Protein AF-A0A921Z9N2-F1 (afdb_monomer_lite)

InterPro domains:
  IPR039682 Exocyst complex component Sec8/EXOC4 [PTHR14146] (8-282)

Foldseek 3Di:
DPQQEAPLVVLLVDPVSVVLLCPQPLVVCPDLDQPDPVSVVSNLVSLLVNLVVLLVVCPPDAQDPSNADPDLVVLLVLLLLLVVLLVVLVVLLCVCVVCVVPDDDDPVVNVVSNVVSVVSNVSSVSSLSSLQVNLLSLLLNQQQCQQPCVPPPPDDDDDDHSLLVSLVRVVSNCVSNVVRHDPSSSSSSPASSLLSNLSSNQSHPPPLPLDVLPCLVVSLVSNVVSCVSVVHDNVSNPNSVVLSVLLVDDLVVVLVCCQPPNDPDDLVSVVNSLSSSCSNVVPDPVVSVVSNVSSVVSNVVRVPDD

Structure (mmCIF, N/CA/C/O backbone):
data_AF-A0A921Z9N2-F1
#
_entry.id   AF-A0A921Z9N2-F1
#
loop_
_atom_site.group_PDB
_atom_site.id
_atom_site.type_symbol
_atom_site.label_atom_id
_atom_site.label_alt_id
_atom_site.label_comp_id
_atom_site.label_asym_id
_atom_site.label_entity_id
_atom_site.label_seq_id
_atom_site.pdbx_PDB_ins_code
_atom_site.Cartn_x
_atom_site.Cartn_y
_atom_site.Cartn_z
_atom_site.occupancy
_atom_site.B_iso_or_equiv
_atom_site.auth_seq_id
_atom_site.auth_comp_id
_atom_site.auth_asym_id
_atom_site.auth_atom_id
_atom_site.pdbx_PDB_model_num
ATOM 1 N N . MET A 1 1 ? -13.568 -26.841 -4.333 1.00 37.41 1 MET A N 1
ATOM 2 C CA . MET A 1 1 ? -13.610 -25.415 -4.725 1.00 37.41 1 MET A CA 1
ATOM 3 C C . MET A 1 1 ? -12.869 -24.619 -3.650 1.00 37.41 1 MET A C 1
ATOM 5 O O . MET A 1 1 ? -13.415 -24.435 -2.571 1.00 37.41 1 MET A O 1
ATOM 9 N N . ARG A 1 2 ? -11.584 -24.279 -3.844 1.00 42.84 2 ARG A N 1
ATOM 10 C CA . ARG A 1 2 ? -10.847 -23.455 -2.864 1.00 42.84 2 ARG A CA 1
ATOM 11 C C . ARG A 1 2 ? -11.444 -22.047 -2.929 1.00 42.84 2 ARG A C 1
ATOM 13 O O . ARG A 1 2 ? -11.401 -21.445 -3.998 1.00 42.84 2 ARG A O 1
ATOM 20 N N . ARG A 1 3 ? -12.053 -21.555 -1.842 1.00 47.56 3 ARG A N 1
ATOM 21 C CA . ARG A 1 3 ? -12.484 -20.150 -1.753 1.00 47.56 3 ARG A CA 1
ATOM 22 C C . ARG A 1 3 ? -11.250 -19.286 -2.013 1.00 47.56 3 ARG A C 1
ATOM 24 O O . ARG A 1 3 ? -10.234 -19.471 -1.348 1.00 47.56 3 ARG A O 1
ATOM 31 N N . CYS A 1 4 ? -11.311 -18.423 -3.022 1.00 60.12 4 CYS A N 1
ATOM 32 C CA . CYS A 1 4 ? -10.242 -17.467 -3.266 1.00 60.12 4 CYS A CA 1
ATOM 33 C C . CYS A 1 4 ? -10.345 -16.421 -2.156 1.00 60.12 4 CYS A C 1
ATOM 35 O O . CYS A 1 4 ? -11.326 -15.689 -2.090 1.00 60.12 4 CYS A O 1
ATOM 37 N N . VAL A 1 5 ? -9.406 -16.461 -1.216 1.00 79.31 5 VAL A N 1
ATOM 38 C CA . VAL A 1 5 ? -9.339 -15.525 -0.093 1.00 79.31 5 VAL A CA 1
ATOM 39 C C . VAL A 1 5 ? -8.572 -14.294 -0.565 1.00 79.31 5 VAL A C 1
ATOM 41 O O . VAL A 1 5 ? -7.542 -14.448 -1.226 1.00 79.31 5 VAL A O 1
ATOM 44 N N . ALA A 1 6 ? -9.076 -13.099 -0.240 1.00 90.00 6 ALA A N 1
ATOM 45 C CA . ALA A 1 6 ? -8.399 -11.839 -0.537 1.00 90.00 6 ALA A CA 1
ATOM 46 C C . ALA A 1 6 ? -6.957 -11.857 -0.006 1.00 90.00 6 ALA A C 1
ATOM 48 O O . ALA A 1 6 ? -6.663 -12.466 1.030 1.00 90.00 6 ALA A O 1
ATOM 49 N N . ARG A 1 7 ? -6.038 -11.195 -0.707 1.00 93.25 7 ARG A N 1
ATOM 50 C CA . ARG A 1 7 ? -4.625 -11.197 -0.327 1.00 93.25 7 ARG A CA 1
ATOM 51 C C . ARG A 1 7 ? -4.400 -10.480 1.003 1.00 93.25 7 ARG A C 1
ATOM 53 O O . ARG A 1 7 ? -3.628 -10.993 1.810 1.00 93.25 7 ARG A O 1
ATOM 60 N N . ALA A 1 8 ? -5.164 -9.425 1.293 1.00 94.69 8 ALA A N 1
ATOM 61 C CA . ALA A 1 8 ? -5.146 -8.763 2.596 1.00 94.69 8 ALA A CA 1
ATOM 62 C C . ALA A 1 8 ? -5.527 -9.725 3.730 1.00 94.69 8 ALA A C 1
ATOM 64 O O . ALA A 1 8 ? -4.860 -9.746 4.757 1.00 94.69 8 ALA A O 1
ATOM 65 N N . ALA A 1 9 ? -6.520 -10.602 3.533 1.00 94.88 9 ALA A N 1
ATOM 66 C CA . ALA A 1 9 ? -6.887 -11.611 4.534 1.00 94.88 9 ALA A CA 1
ATOM 67 C C . ALA A 1 9 ? -5.768 -12.636 4.774 1.00 94.88 9 ALA A C 1
ATOM 69 O O . ALA A 1 9 ? -5.583 -13.087 5.901 1.00 94.88 9 ALA A O 1
ATOM 70 N N . ARG A 1 10 ? -5.014 -13.009 3.731 1.00 94.06 10 ARG A N 1
ATOM 71 C CA . ARG A 1 10 ? -3.861 -13.913 3.872 1.00 94.06 10 ARG A CA 1
ATOM 72 C C . ARG A 1 10 ? -2.722 -13.251 4.642 1.00 94.06 10 ARG A C 1
ATOM 74 O O . ARG A 1 10 ? -2.165 -13.885 5.524 1.00 94.06 10 ARG A O 1
ATOM 81 N N . TRP A 1 11 ? -2.409 -11.998 4.324 1.00 95.00 11 TRP A N 1
ATOM 82 C CA . TRP A 1 11 ? -1.384 -11.221 5.024 1.00 95.00 11 TRP A CA 1
ATOM 83 C C . TRP A 1 11 ? -1.779 -10.873 6.459 1.00 95.00 11 TRP A C 1
ATOM 85 O O . TRP A 1 11 ? -0.934 -10.866 7.341 1.00 95.00 11 TRP A O 1
ATOM 95 N N . LEU A 1 12 ? -3.066 -10.664 6.726 1.00 95.44 12 LEU A N 1
ATOM 96 C CA . LEU A 1 12 ? -3.575 -10.464 8.082 1.00 95.44 12 LEU A CA 1
ATOM 97 C C . LEU A 1 12 ? -3.504 -11.737 8.942 1.00 95.44 12 LEU A C 1
ATOM 99 O O . LEU A 1 12 ? -3.481 -11.649 10.166 1.00 95.44 12 LEU A O 1
ATOM 103 N N . ALA A 1 13 ? -3.503 -12.915 8.314 1.00 95.12 13 ALA A N 1
ATOM 104 C CA . ALA A 1 13 ? -3.308 -14.197 8.988 1.00 95.12 13 ALA A CA 1
ATOM 105 C C . ALA A 1 13 ? -1.823 -14.568 9.162 1.00 95.12 13 ALA A C 1
ATOM 107 O O . ALA A 1 13 ? -1.528 -15.607 9.749 1.00 95.12 13 ALA A O 1
ATOM 108 N N . ASP A 1 14 ? -0.908 -13.756 8.628 1.00 95.12 14 ASP A N 1
ATOM 109 C CA . ASP A 1 14 ? 0.533 -13.940 8.742 1.00 95.12 14 ASP A CA 1
ATOM 110 C C . ASP A 1 14 ? 1.062 -13.122 9.930 1.00 95.12 14 ASP A C 1
ATOM 112 O O . ASP A 1 14 ? 1.111 -11.887 9.895 1.00 95.12 14 ASP A O 1
ATOM 116 N N . ASP A 1 15 ? 1.435 -13.822 11.003 1.00 94.38 15 ASP A N 1
ATOM 117 C CA . ASP A 1 15 ? 1.893 -13.199 12.246 1.00 94.38 15 ASP A CA 1
ATOM 118 C C . ASP A 1 15 ? 3.171 -12.369 12.055 1.00 94.38 15 ASP A C 1
ATOM 120 O O . ASP A 1 15 ? 3.348 -11.368 12.755 1.00 94.38 15 ASP A O 1
ATOM 124 N N . ASP A 1 16 ? 4.039 -12.728 11.103 1.00 95.06 16 ASP A N 1
ATOM 125 C CA . ASP A 1 16 ? 5.279 -11.996 10.844 1.00 95.06 16 ASP A CA 1
ATOM 126 C C . ASP A 1 16 ? 4.982 -10.661 10.154 1.00 95.06 16 ASP A C 1
ATOM 128 O O . ASP A 1 16 ? 5.501 -9.623 10.581 1.00 95.06 16 ASP A O 1
ATOM 132 N N . ILE A 1 17 ? 4.080 -10.652 9.163 1.00 93.94 17 ILE A N 1
ATOM 133 C CA . ILE A 1 17 ? 3.616 -9.415 8.514 1.00 93.94 17 ILE A CA 1
ATOM 134 C C . ILE A 1 17 ? 2.911 -8.517 9.533 1.00 93.94 17 ILE A C 1
ATOM 136 O O . ILE A 1 17 ? 3.233 -7.332 9.649 1.00 93.94 17 ILE A O 1
ATOM 140 N N . VAL A 1 18 ? 1.977 -9.063 10.317 1.00 94.56 18 VAL A N 1
ATOM 141 C CA . VAL A 1 18 ? 1.226 -8.283 11.313 1.00 94.56 18 VAL A CA 1
ATOM 142 C C . VAL A 1 18 ? 2.155 -7.710 12.381 1.00 94.56 18 VAL A C 1
ATOM 144 O O . VAL A 1 18 ? 2.052 -6.530 12.729 1.00 94.56 18 VAL A O 1
ATOM 147 N N . ARG A 1 19 ? 3.092 -8.512 12.896 1.00 94.38 19 ARG A N 1
ATOM 148 C CA . ARG A 1 19 ? 4.079 -8.057 13.878 1.00 94.38 19 ARG A CA 1
ATOM 149 C C . ARG A 1 19 ? 4.986 -6.976 13.298 1.00 94.38 19 ARG A C 1
ATOM 151 O O . ARG A 1 19 ? 5.273 -6.007 14.001 1.00 94.38 19 ARG A O 1
ATOM 158 N N . PHE A 1 20 ? 5.421 -7.125 12.048 1.00 94.62 20 PHE A N 1
ATOM 159 C CA . PHE A 1 20 ? 6.211 -6.117 11.351 1.00 94.62 20 PHE A CA 1
ATOM 160 C C . PHE A 1 20 ? 5.447 -4.794 11.249 1.00 94.62 20 PHE A C 1
ATOM 162 O O . PHE A 1 20 ? 5.935 -3.787 11.762 1.00 94.62 20 PHE A O 1
ATOM 169 N N . LEU A 1 21 ? 4.227 -4.799 10.704 1.00 94.31 21 LEU A N 1
ATOM 170 C CA . LEU A 1 21 ? 3.415 -3.586 10.547 1.00 94.31 21 LEU A CA 1
ATOM 171 C C . LEU A 1 21 ? 3.179 -2.882 11.889 1.00 94.31 21 LEU A C 1
ATOM 173 O O . LEU A 1 21 ? 3.350 -1.673 11.995 1.00 94.31 21 LEU A O 1
ATOM 177 N N . ARG A 1 22 ? 2.889 -3.642 12.952 1.00 92.56 22 ARG A N 1
ATOM 178 C CA . ARG A 1 22 ? 2.704 -3.107 14.315 1.00 92.56 22 ARG A CA 1
ATOM 179 C C . ARG A 1 22 ? 3.986 -2.567 14.959 1.00 92.56 22 ARG A C 1
ATOM 181 O O . ARG A 1 22 ? 3.932 -1.838 15.957 1.00 92.56 22 ARG A O 1
ATOM 188 N N . SER A 1 23 ? 5.148 -2.970 14.449 1.00 90.88 23 SER A N 1
ATOM 189 C CA . SER A 1 23 ? 6.448 -2.494 14.926 1.00 90.88 23 SER A CA 1
ATOM 190 C C . SER A 1 23 ? 6.864 -1.168 14.295 1.00 90.88 23 SER A C 1
ATOM 192 O O . SER A 1 23 ? 7.689 -0.465 14.881 1.00 90.88 23 SER A O 1
ATOM 194 N N . LEU A 1 24 ? 6.296 -0.824 13.137 1.00 89.31 24 LEU A N 1
ATOM 195 C CA . LEU A 1 24 ? 6.624 0.400 12.426 1.00 89.31 24 LEU A CA 1
ATOM 196 C C . LEU A 1 24 ? 6.082 1.638 13.150 1.00 89.31 24 LEU A C 1
ATOM 198 O O . LEU A 1 24 ? 5.064 1.604 13.846 1.00 89.31 24 LEU A O 1
ATOM 202 N N . HIS A 1 25 ? 6.785 2.754 12.960 1.00 82.94 25 HIS A N 1
ATOM 203 C CA . HIS A 1 25 ? 6.461 4.028 13.599 1.00 82.94 25 HIS A CA 1
ATOM 204 C C . HIS A 1 25 ? 5.082 4.552 13.185 1.00 82.94 25 HIS A C 1
ATOM 206 O O . HIS A 1 25 ? 4.317 5.001 14.031 1.00 82.94 25 HIS A O 1
ATOM 212 N N . ASN A 1 26 ? 4.714 4.391 11.910 1.00 83.50 26 ASN A N 1
ATOM 213 C CA . ASN A 1 26 ? 3.417 4.804 11.365 1.00 83.50 26 ASN A CA 1
ATOM 214 C C . ASN A 1 26 ? 2.215 4.109 12.027 1.00 83.50 26 ASN A C 1
ATOM 216 O O . ASN A 1 26 ? 1.165 4.728 12.137 1.00 83.50 26 ASN A O 1
ATOM 220 N N . TYR A 1 27 ? 2.346 2.865 12.506 1.00 83.75 27 TYR A N 1
ATOM 221 C CA . TYR A 1 27 ? 1.271 2.194 13.258 1.00 83.75 27 TYR A CA 1
ATOM 222 C C . TYR A 1 27 ? 1.067 2.792 14.654 1.00 83.75 27 TYR A C 1
ATOM 224 O O . TYR A 1 27 ? -0.034 2.780 15.199 1.00 83.75 27 TYR A O 1
ATOM 232 N N . ARG A 1 28 ? 2.149 3.289 15.260 1.00 74.81 28 ARG A N 1
ATOM 233 C CA . ARG A 1 28 ? 2.155 3.839 16.623 1.00 74.81 28 ARG A CA 1
ATOM 234 C C . ARG A 1 28 ? 1.929 5.346 16.653 1.00 74.81 28 ARG A C 1
ATOM 236 O O . ARG A 1 28 ? 1.697 5.894 17.730 1.00 74.81 28 ARG A O 1
ATOM 243 N N . ALA A 1 29 ? 2.019 6.003 15.501 1.00 72.12 29 ALA A N 1
ATOM 244 C CA . ALA A 1 29 ? 1.787 7.424 15.352 1.00 72.12 29 ALA A CA 1
ATOM 245 C C . ALA A 1 29 ? 0.316 7.741 15.656 1.00 72.12 29 ALA A C 1
ATOM 247 O O . ALA A 1 29 ? -0.584 7.507 14.854 1.00 72.12 29 ALA A O 1
ATOM 248 N N . VAL A 1 30 ? 0.076 8.256 16.861 1.00 65.69 30 VAL A N 1
ATOM 249 C CA . VAL A 1 30 ? -1.230 8.805 17.261 1.00 65.69 30 VAL A CA 1
ATOM 250 C C . VAL A 1 30 ? -1.439 10.183 16.626 1.00 65.69 30 VAL A C 1
ATOM 252 O O . VAL A 1 30 ? -2.569 10.575 16.336 1.00 65.69 30 VAL A O 1
ATOM 255 N N . ASP A 1 31 ? -0.339 10.895 16.377 1.00 65.69 31 ASP A N 1
ATOM 256 C CA . ASP A 1 31 ? -0.332 12.200 15.734 1.00 65.69 31 ASP A CA 1
ATOM 257 C C . ASP A 1 31 ? -0.191 12.049 14.216 1.00 65.69 31 ASP A C 1
ATOM 259 O O . ASP A 1 31 ? 0.651 11.310 13.711 1.00 65.69 31 ASP A O 1
ATOM 263 N N . ILE A 1 32 ? -1.035 12.772 13.485 1.00 68.06 32 ILE A N 1
ATOM 264 C CA . ILE A 1 32 ? -1.117 12.718 12.015 1.00 68.06 32 ILE A CA 1
ATOM 265 C C . ILE A 1 32 ? 0.023 13.509 11.368 1.00 68.06 32 ILE A C 1
ATOM 267 O O . ILE A 1 32 ? 0.423 13.221 10.242 1.00 68.06 32 ILE A O 1
ATOM 271 N N . ALA A 1 33 ? 0.520 14.525 12.076 1.00 73.25 33 ALA A N 1
ATOM 272 C CA . ALA A 1 33 ? 1.537 15.439 11.593 1.00 73.25 33 ALA A CA 1
ATOM 273 C C . ALA A 1 33 ? 2.857 15.209 12.342 1.00 73.25 33 ALA A C 1
ATOM 275 O O . ALA A 1 33 ? 2.836 15.141 13.576 1.00 73.25 33 ALA A O 1
ATOM 276 N N . PRO A 1 34 ? 3.990 15.132 11.622 1.00 76.56 34 PRO A N 1
ATOM 277 C CA . PRO A 1 34 ? 5.291 15.022 12.257 1.00 76.56 34 PRO A CA 1
ATOM 278 C C . PRO A 1 34 ? 5.587 16.271 13.088 1.00 76.56 34 PRO A C 1
ATOM 280 O O . PRO A 1 34 ? 5.297 17.396 12.672 1.00 76.56 34 PRO A O 1
ATOM 283 N N . LYS A 1 35 ? 6.152 16.072 14.282 1.00 80.56 35 LYS A N 1
ATOM 284 C CA . LYS A 1 35 ? 6.445 17.175 15.221 1.00 80.56 35 LYS A CA 1
ATOM 285 C C . LYS A 1 35 ? 7.709 17.944 14.859 1.00 80.56 35 LYS A C 1
ATOM 287 O O . LYS A 1 35 ? 7.817 19.128 15.175 1.00 80.56 35 LYS A O 1
ATOM 292 N N . ASP A 1 36 ? 8.654 17.262 14.224 1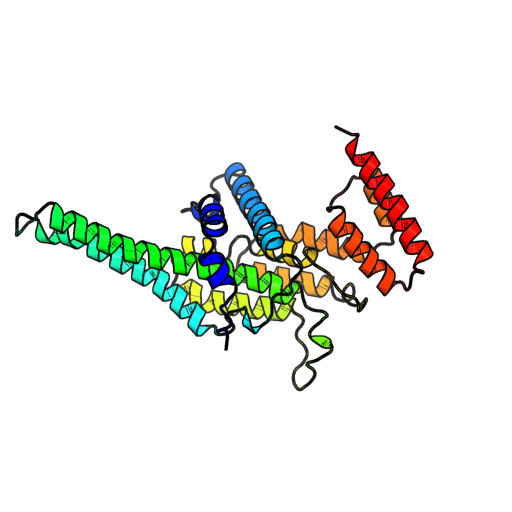.00 85.25 36 ASP A N 1
ATOM 293 C CA . ASP A 1 36 ? 9.925 17.802 13.764 1.00 85.25 36 ASP A CA 1
ATOM 294 C C . ASP A 1 36 ? 10.434 17.039 12.525 1.00 85.25 36 ASP A C 1
ATOM 296 O O . ASP A 1 36 ? 9.844 16.047 12.083 1.00 85.25 36 ASP A O 1
ATOM 300 N N . ASP A 1 37 ? 11.544 17.512 11.953 1.00 84.75 37 ASP A N 1
ATOM 301 C CA . ASP A 1 37 ? 12.158 16.918 10.759 1.00 84.75 37 ASP A CA 1
ATOM 302 C C . ASP A 1 37 ? 12.643 15.478 10.988 1.00 84.75 37 ASP A C 1
ATOM 304 O O . ASP A 1 37 ? 12.687 14.672 10.054 1.00 84.75 37 ASP A O 1
ATOM 308 N N . LYS A 1 38 ? 13.013 15.135 12.227 1.00 85.06 38 LYS A N 1
ATOM 309 C CA . LYS A 1 38 ? 13.499 13.798 12.567 1.00 85.06 38 LYS A CA 1
ATOM 310 C C . LYS A 1 38 ? 12.348 12.793 12.528 1.00 85.06 38 LYS A C 1
ATOM 312 O O . LYS A 1 38 ? 12.492 11.735 11.920 1.00 85.06 38 LYS A O 1
ATOM 317 N N . ASP A 1 39 ? 11.215 13.143 13.122 1.00 84.94 39 ASP A N 1
ATOM 318 C CA . ASP A 1 39 ? 9.982 12.355 13.110 1.00 84.94 39 ASP A CA 1
ATOM 319 C C . ASP A 1 39 ? 9.460 12.161 11.676 1.00 84.94 39 ASP A C 1
ATOM 321 O O . ASP A 1 39 ? 9.126 11.047 11.269 1.00 84.94 39 ASP A O 1
ATOM 325 N N . ALA A 1 40 ? 9.504 13.216 10.853 1.00 85.81 40 ALA A N 1
ATOM 326 C CA . ALA A 1 40 ? 9.164 13.130 9.431 1.00 85.81 40 ALA A CA 1
ATOM 327 C C . ALA A 1 40 ? 10.067 12.138 8.671 1.00 85.81 40 ALA A C 1
ATOM 329 O O . ALA A 1 40 ? 9.581 11.334 7.870 1.00 85.81 40 ALA A O 1
ATOM 330 N N . HIS A 1 41 ? 11.376 12.162 8.938 1.00 87.56 41 HIS A N 1
ATOM 331 C CA . HIS A 1 41 ? 12.332 11.240 8.327 1.00 87.56 41 HIS A CA 1
ATOM 332 C C . HIS A 1 41 ? 12.124 9.787 8.789 1.00 87.56 41 HIS A C 1
ATOM 334 O O . HIS A 1 41 ? 12.151 8.869 7.968 1.00 87.56 41 HIS A O 1
ATOM 340 N N . GLU A 1 42 ? 11.894 9.552 10.084 1.00 89.25 42 GLU A N 1
ATOM 341 C CA . GLU A 1 42 ? 11.601 8.215 10.623 1.00 89.25 42 GLU A CA 1
ATOM 342 C C . GLU A 1 42 ? 10.314 7.632 10.027 1.00 89.25 42 GLU A C 1
ATOM 344 O O . GLU A 1 42 ? 10.273 6.451 9.665 1.00 89.25 42 GLU A O 1
ATOM 349 N N . LEU A 1 43 ? 9.286 8.468 9.865 1.00 89.38 43 LEU A N 1
ATOM 350 C CA . LEU A 1 43 ? 8.018 8.076 9.263 1.00 89.38 43 LEU A CA 1
ATOM 351 C C . LEU A 1 43 ? 8.182 7.714 7.782 1.00 89.38 43 LEU A C 1
ATOM 353 O O . LEU A 1 43 ? 7.709 6.663 7.348 1.00 89.38 43 LEU A O 1
ATOM 357 N N . LYS A 1 44 ? 8.924 8.525 7.022 1.00 89.62 44 LYS A N 1
ATOM 358 C CA . LYS A 1 44 ? 9.263 8.222 5.627 1.00 89.62 44 LYS A CA 1
ATOM 359 C C . LYS A 1 44 ? 10.008 6.894 5.498 1.00 89.62 44 LYS A C 1
ATOM 361 O O . LYS A 1 44 ? 9.618 6.037 4.708 1.00 89.62 44 LYS A O 1
ATOM 366 N N . GLN A 1 45 ? 11.023 6.677 6.333 1.00 91.44 45 GLN A N 1
ATOM 367 C CA . GLN A 1 45 ? 11.787 5.429 6.341 1.00 91.44 45 GLN A CA 1
ATOM 368 C C . GLN A 1 45 ? 10.926 4.218 6.746 1.00 91.44 45 GLN A C 1
ATOM 370 O O . GLN A 1 45 ? 11.224 3.084 6.367 1.00 91.44 45 GLN A O 1
ATOM 375 N N . ALA A 1 46 ? 9.870 4.416 7.542 1.00 92.94 46 ALA A N 1
ATOM 376 C CA . ALA A 1 46 ? 8.906 3.363 7.841 1.00 92.94 46 ALA A CA 1
ATOM 377 C C . ALA A 1 46 ? 8.088 2.981 6.597 1.00 92.94 46 ALA A C 1
ATOM 379 O O . ALA A 1 46 ? 7.990 1.790 6.308 1.00 92.94 46 ALA A O 1
ATOM 380 N N . TYR A 1 47 ? 7.580 3.954 5.831 1.00 94.56 47 TYR A N 1
ATOM 381 C CA . TYR A 1 47 ? 6.833 3.688 4.593 1.00 94.56 47 TYR A CA 1
ATOM 382 C C . TYR A 1 47 ? 7.694 3.037 3.505 1.00 94.56 47 TYR A C 1
ATOM 384 O O . TYR A 1 47 ? 7.247 2.103 2.843 1.00 94.56 47 TYR A O 1
ATOM 392 N N . GLU A 1 48 ? 8.946 3.473 3.346 1.00 92.94 48 GLU A N 1
ATOM 393 C CA . GLU A 1 48 ? 9.885 2.862 2.397 1.00 92.94 48 GLU A CA 1
ATOM 394 C C . GLU A 1 48 ? 10.161 1.391 2.746 1.00 92.94 48 GLU A C 1
ATOM 396 O O . GLU A 1 48 ? 10.087 0.520 1.876 1.00 92.94 48 GLU A O 1
ATOM 401 N N . ARG A 1 49 ? 10.402 1.098 4.033 1.00 93.75 49 ARG A N 1
ATOM 402 C CA . ARG A 1 49 ? 10.580 -0.278 4.522 1.00 93.75 49 ARG A CA 1
ATOM 403 C C . ARG A 1 49 ? 9.318 -1.115 4.361 1.00 93.75 49 ARG A C 1
ATOM 405 O O . ARG A 1 49 ? 9.403 -2.282 3.993 1.00 93.75 49 ARG A O 1
ATOM 412 N N . GLU A 1 50 ? 8.152 -0.542 4.636 1.00 95.38 50 GLU A N 1
ATOM 413 C CA . GLU A 1 50 ? 6.868 -1.209 4.430 1.00 95.38 50 GLU A CA 1
ATOM 414 C C . GLU A 1 50 ? 6.696 -1.629 2.964 1.00 95.38 50 GLU A C 1
ATOM 416 O O . GLU A 1 50 ? 6.400 -2.791 2.684 1.00 95.38 50 GLU A O 1
ATOM 421 N N . ALA A 1 51 ? 6.958 -0.715 2.028 1.00 93.56 51 ALA A N 1
ATOM 422 C CA . ALA A 1 51 ? 6.862 -0.970 0.595 1.00 93.56 51 ALA A CA 1
ATOM 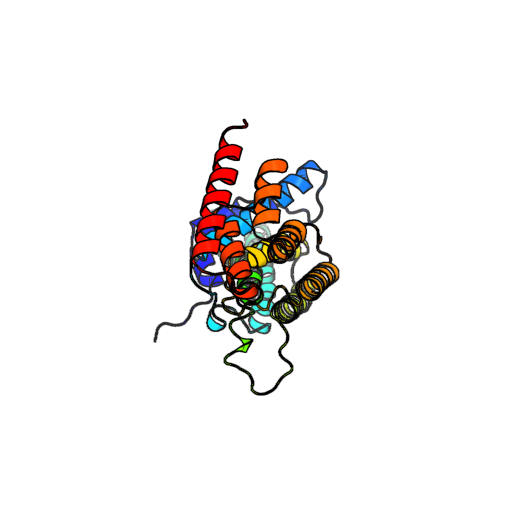423 C C . ALA A 1 51 ? 7.829 -2.059 0.112 1.00 93.56 51 ALA A C 1
ATOM 425 O O . ALA A 1 51 ? 7.450 -2.911 -0.695 1.00 93.56 51 ALA A O 1
ATOM 426 N N . GLU A 1 52 ? 9.054 -2.078 0.638 1.00 90.81 52 GLU A N 1
ATOM 427 C CA . GLU A 1 52 ? 10.047 -3.112 0.340 1.00 90.81 52 GLU A CA 1
ATOM 428 C C . GLU A 1 52 ? 9.620 -4.500 0.851 1.00 90.81 52 GLU A C 1
ATOM 430 O O . GLU A 1 52 ? 9.666 -5.488 0.111 1.00 90.81 52 GLU A O 1
ATOM 435 N N . ILE A 1 53 ? 9.164 -4.590 2.103 1.00 92.19 53 ILE A N 1
ATOM 436 C CA . ILE A 1 53 ? 8.761 -5.862 2.718 1.00 92.19 53 ILE A CA 1
ATOM 437 C C . ILE A 1 53 ? 7.486 -6.409 2.073 1.00 92.19 53 ILE A C 1
ATOM 439 O O . ILE A 1 53 ? 7.434 -7.587 1.715 1.00 92.19 53 ILE A O 1
ATOM 443 N N . LEU A 1 54 ? 6.465 -5.575 1.864 1.00 92.69 54 LEU A N 1
ATOM 444 C CA . LEU A 1 54 ? 5.233 -6.020 1.211 1.00 92.69 54 LEU A CA 1
ATOM 445 C C . LEU A 1 54 ? 5.481 -6.383 -0.257 1.00 92.69 54 LEU A C 1
ATOM 447 O O . LEU A 1 54 ? 4.984 -7.411 -0.715 1.00 92.69 54 LEU A O 1
ATOM 451 N N . GLY A 1 55 ? 6.309 -5.612 -0.969 1.00 89.19 55 GLY A N 1
ATOM 452 C CA . GLY A 1 55 ? 6.734 -5.939 -2.329 1.00 89.19 55 GLY A CA 1
ATOM 453 C C . GLY A 1 55 ? 7.460 -7.286 -2.400 1.00 89.19 55 GLY A C 1
ATOM 454 O O . GLY A 1 55 ? 7.078 -8.167 -3.167 1.00 89.19 55 GLY A O 1
ATOM 455 N N . SER A 1 56 ? 8.472 -7.510 -1.562 1.00 85.88 56 SER A N 1
ATOM 456 C CA . SER A 1 56 ? 9.201 -8.789 -1.541 1.00 85.88 56 SER A CA 1
ATOM 457 C C . SER A 1 56 ? 8.308 -9.981 -1.162 1.00 85.88 56 SER A C 1
ATOM 459 O O . SER A 1 56 ? 8.428 -11.052 -1.760 1.00 85.88 56 SER A O 1
ATOM 461 N N . SER A 1 57 ? 7.337 -9.779 -0.265 1.00 87.75 57 SER A N 1
ATOM 462 C CA . SER A 1 57 ? 6.377 -10.807 0.171 1.00 87.75 57 SER A CA 1
ATOM 463 C C . SER A 1 57 ? 5.424 -11.284 -0.933 1.00 87.75 57 SER A C 1
ATOM 465 O O . SER A 1 57 ? 4.825 -12.356 -0.823 1.00 87.75 57 SER A O 1
ATOM 467 N N . LEU A 1 58 ? 5.256 -10.514 -2.010 1.00 82.94 58 LEU A N 1
ATOM 468 C CA . LEU A 1 58 ? 4.422 -10.903 -3.148 1.00 82.94 58 LEU A CA 1
ATOM 469 C C . LEU A 1 58 ? 5.106 -11.923 -4.079 1.00 82.94 58 LEU A C 1
ATOM 471 O O . LEU A 1 58 ? 4.408 -12.660 -4.786 1.00 82.94 58 LEU A O 1
ATOM 475 N N . GLY A 1 59 ? 6.442 -11.988 -4.070 1.00 77.25 59 GLY A N 1
ATOM 476 C CA . GLY A 1 59 ? 7.238 -12.875 -4.922 1.00 77.25 59 GLY A CA 1
ATOM 477 C C . GLY A 1 59 ? 7.001 -12.682 -6.428 1.00 77.25 59 GLY A C 1
ATOM 478 O O . GLY A 1 59 ? 6.650 -11.603 -6.903 1.00 77.25 59 GLY A O 1
ATOM 479 N N . ASP A 1 60 ? 7.152 -13.761 -7.201 1.00 66.88 60 ASP A N 1
ATOM 480 C CA . ASP A 1 60 ? 7.019 -13.743 -8.668 1.00 66.88 60 ASP A CA 1
ATOM 481 C C . ASP A 1 60 ? 5.562 -13.835 -9.174 1.00 66.88 60 ASP A C 1
ATOM 483 O O . ASP A 1 60 ? 5.307 -13.926 -10.383 1.00 66.88 60 ASP A O 1
ATOM 487 N N . GLY A 1 61 ? 4.563 -13.746 -8.295 1.00 66.69 61 GLY A N 1
ATOM 488 C CA . GLY A 1 61 ? 3.148 -13.813 -8.671 1.00 66.69 61 GLY A CA 1
ATOM 489 C C . GLY A 1 61 ? 2.524 -12.444 -8.949 1.00 66.69 61 GLY A C 1
ATOM 490 O O . GLY A 1 61 ? 2.603 -11.549 -8.114 1.00 66.69 61 GLY A O 1
ATOM 491 N N . ALA A 1 62 ? 1.833 -12.302 -10.083 1.00 77.12 62 ALA A N 1
ATOM 492 C CA . ALA A 1 62 ? 0.887 -11.203 -10.287 1.00 77.12 62 ALA A CA 1
ATOM 493 C C . ALA A 1 62 ? -0.231 -11.246 -9.230 1.00 77.12 62 ALA A C 1
ATOM 495 O O . ALA A 1 62 ? -0.616 -12.327 -8.772 1.00 77.12 62 ALA A O 1
ATOM 496 N N . ILE A 1 63 ? -0.776 -10.085 -8.864 1.00 86.31 63 ILE A N 1
ATOM 497 C CA . ILE A 1 63 ? -1.976 -10.011 -8.024 1.00 86.31 63 ILE 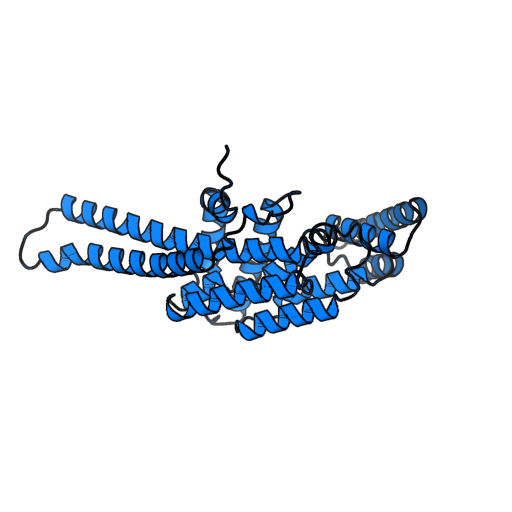A CA 1
ATOM 498 C C . ILE A 1 63 ? -3.187 -10.064 -8.945 1.00 86.31 63 ILE A C 1
ATOM 500 O O . ILE A 1 63 ? -3.396 -9.157 -9.749 1.00 86.31 63 ILE A O 1
ATOM 504 N N . ALA A 1 64 ? -3.977 -11.133 -8.854 1.00 86.12 64 ALA A N 1
ATOM 505 C CA . ALA A 1 64 ? -5.172 -11.271 -9.678 1.00 86.12 64 ALA A CA 1
ATOM 506 C C . ALA A 1 64 ? -6.339 -10.437 -9.123 1.00 86.12 64 ALA A C 1
ATOM 508 O O . ALA A 1 64 ? -6.477 -10.291 -7.911 1.00 86.12 64 ALA A O 1
ATOM 509 N N . ARG A 1 65 ? -7.265 -10.004 -9.992 1.00 86.75 65 ARG A N 1
ATOM 510 C CA . ARG A 1 65 ? -8.476 -9.249 -9.602 1.00 86.75 65 ARG A CA 1
ATOM 511 C C . ARG A 1 65 ? -9.302 -9.921 -8.496 1.00 86.75 65 ARG A C 1
ATOM 513 O O . ARG A 1 65 ? -9.881 -9.258 -7.651 1.00 86.75 65 ARG A O 1
ATOM 520 N N . LYS A 1 66 ? -9.346 -11.254 -8.481 1.00 88.12 66 LYS A N 1
ATOM 521 C CA . LYS A 1 66 ? -10.048 -12.056 -7.458 1.00 88.12 66 LYS A CA 1
ATOM 522 C C . LYS A 1 66 ? -9.375 -12.054 -6.079 1.00 88.12 66 LYS A C 1
ATOM 524 O O . LYS A 1 66 ? -9.918 -12.624 -5.138 1.00 88.12 66 LYS A O 1
ATOM 529 N N . GLU A 1 67 ? -8.153 -11.540 -5.992 1.00 90.81 67 GLU A N 1
ATOM 530 C CA . GLU A 1 67 ? -7.390 -11.434 -4.751 1.00 90.81 67 GLU A CA 1
ATOM 531 C C . GLU A 1 67 ? -7.507 -10.051 -4.111 1.00 90.81 67 GLU A C 1
ATOM 533 O O . GLU A 1 67 ? -7.019 -9.891 -2.995 1.00 90.81 67 GLU A O 1
ATOM 538 N N . ILE A 1 68 ? -8.166 -9.105 -4.787 1.00 92.75 68 ILE A N 1
ATOM 539 C CA . ILE A 1 68 ? -8.525 -7.799 -4.237 1.00 92.75 68 ILE A CA 1
ATOM 540 C C . ILE A 1 68 ? -10.012 -7.744 -3.888 1.00 92.75 68 ILE A C 1
ATOM 542 O O . ILE A 1 68 ? -10.849 -8.413 -4.506 1.00 92.75 68 ILE A O 1
ATOM 546 N N . VAL A 1 69 ? -10.351 -6.934 -2.896 1.00 93.44 69 VAL A N 1
ATOM 547 C CA . VAL A 1 69 ? -11.724 -6.634 -2.500 1.00 93.44 69 VAL A CA 1
ATOM 548 C C . VAL A 1 69 ? -12.256 -5.532 -3.408 1.00 93.44 69 VAL A C 1
ATOM 550 O O . VAL A 1 69 ? -12.147 -4.347 -3.128 1.00 93.44 69 VAL A O 1
ATOM 553 N N . ALA A 1 70 ? -12.855 -5.937 -4.526 1.00 82.81 70 ALA A N 1
ATOM 554 C CA . ALA A 1 70 ? -13.393 -4.997 -5.509 1.00 82.81 70 ALA A CA 1
ATOM 555 C C . ALA A 1 70 ? -14.670 -4.260 -5.053 1.00 82.81 70 ALA A C 1
ATOM 557 O O . ALA A 1 70 ? -15.050 -3.273 -5.680 1.00 82.81 70 ALA A O 1
ATOM 558 N N . ASP A 1 71 ? -15.368 -4.757 -4.025 1.00 91.81 71 ASP A N 1
ATOM 559 C CA . ASP A 1 71 ? -16.593 -4.132 -3.522 1.00 91.81 71 ASP A CA 1
ATOM 560 C C . ASP A 1 71 ? -16.282 -3.063 -2.473 1.00 91.81 71 ASP A C 1
ATOM 562 O O . ASP A 1 71 ? -15.870 -3.349 -1.347 1.00 91.81 71 ASP A O 1
ATOM 566 N N . ILE A 1 72 ? -16.563 -1.819 -2.842 1.00 94.00 72 ILE A N 1
ATOM 567 C CA . ILE A 1 72 ? -16.386 -0.655 -1.984 1.00 94.00 72 ILE A CA 1
ATOM 568 C C . ILE A 1 72 ? -17.260 -0.687 -0.728 1.00 94.00 72 ILE A C 1
ATOM 570 O O . ILE A 1 72 ? -16.856 -0.149 0.302 1.00 94.00 72 ILE A O 1
ATOM 574 N N . ASN A 1 73 ? -18.442 -1.310 -0.782 1.00 95.19 73 ASN A N 1
ATOM 575 C CA . ASN A 1 73 ? -19.320 -1.371 0.386 1.00 95.19 73 ASN A CA 1
ATOM 576 C C . ASN A 1 73 ? -18.696 -2.250 1.465 1.00 95.19 73 ASN A C 1
ATOM 578 O O . ASN A 1 73 ? -18.644 -1.836 2.615 1.00 95.19 73 ASN A O 1
ATOM 582 N N . THR A 1 74 ? -18.103 -3.381 1.077 1.00 95.69 74 THR A N 1
ATOM 583 C CA . THR A 1 74 ? -17.325 -4.227 1.989 1.00 95.69 74 THR A CA 1
ATOM 584 C C . THR A 1 74 ? -16.208 -3.439 2.692 1.00 95.69 74 THR A C 1
ATOM 586 O O . THR A 1 74 ? -16.027 -3.571 3.901 1.00 95.69 74 THR A O 1
ATOM 589 N N . LEU A 1 75 ? -15.470 -2.585 1.972 1.00 96.75 75 LEU A N 1
ATOM 590 C CA . LEU A 1 75 ? -14.412 -1.757 2.571 1.00 96.75 75 LEU A CA 1
ATOM 591 C C . LEU A 1 75 ? -14.976 -0.656 3.483 1.00 96.75 75 LEU A C 1
ATOM 593 O O . LEU A 1 75 ? -14.431 -0.401 4.557 1.00 96.75 75 LEU A O 1
ATOM 597 N N . ALA A 1 76 ? -16.093 -0.036 3.102 1.00 96.44 76 ALA A N 1
ATOM 598 C CA . ALA A 1 76 ? -16.780 0.941 3.941 1.00 96.44 76 ALA A CA 1
ATOM 599 C C . ALA A 1 76 ? -17.321 0.307 5.237 1.00 96.44 76 ALA A C 1
ATOM 601 O O . ALA A 1 76 ? -17.167 0.881 6.315 1.00 96.44 76 ALA A O 1
ATOM 602 N N . ASP A 1 77 ? -17.885 -0.898 5.153 1.00 97.25 77 ASP A N 1
ATOM 603 C CA . ASP A 1 77 ? -18.383 -1.649 6.305 1.00 97.25 77 ASP A CA 1
ATOM 604 C C . ASP A 1 77 ? -17.242 -2.009 7.265 1.00 97.25 77 ASP A C 1
ATOM 606 O O . ASP A 1 77 ? -17.401 -1.888 8.478 1.00 97.25 77 ASP A O 1
ATOM 610 N N . LEU A 1 78 ? -16.060 -2.370 6.750 1.00 97.06 78 LEU A N 1
ATOM 611 C CA . LEU A 1 78 ? -14.866 -2.592 7.574 1.00 97.06 78 LEU A CA 1
ATOM 612 C C . LEU A 1 78 ? -14.400 -1.318 8.292 1.00 97.06 78 LEU A C 1
ATOM 614 O O . LEU A 1 78 ? -13.968 -1.396 9.444 1.00 97.06 78 LEU A O 1
ATOM 618 N N . ALA A 1 79 ? -14.506 -0.152 7.650 1.00 97.25 79 ALA A N 1
ATOM 619 C CA . ALA A 1 79 ? -14.181 1.128 8.278 1.00 97.25 79 ALA A CA 1
ATOM 620 C C . ALA A 1 79 ? -15.148 1.448 9.430 1.00 97.25 79 ALA A C 1
ATOM 622 O O . ALA A 1 79 ? -14.710 1.795 10.527 1.00 97.25 79 ALA A O 1
ATOM 623 N N . VAL A 1 80 ? -16.453 1.237 9.226 1.00 97.69 80 VAL A N 1
ATOM 624 C CA . VAL A 1 80 ? -17.467 1.351 10.291 1.00 97.69 80 VAL A CA 1
ATOM 625 C C . VAL A 1 80 ? -17.208 0.337 11.405 1.00 97.69 80 VAL A C 1
ATOM 627 O O . VAL A 1 80 ? -17.298 0.669 12.590 1.00 97.69 80 VAL A O 1
ATOM 630 N N . MET A 1 81 ? -16.856 -0.899 11.053 1.00 97.19 81 MET A N 1
ATOM 631 C CA . MET A 1 81 ? -16.569 -1.944 12.031 1.00 97.19 81 MET A CA 1
ATOM 632 C C . MET A 1 81 ? -15.355 -1.577 12.893 1.00 97.19 81 MET A C 1
ATOM 634 O O . MET A 1 81 ? -15.397 -1.764 14.104 1.00 97.19 81 MET A O 1
ATOM 638 N N . CYS A 1 82 ? -14.316 -0.969 12.313 1.00 94.50 82 CYS A N 1
ATOM 639 C CA . CYS A 1 82 ? -13.149 -0.493 13.057 1.00 94.50 82 CYS A CA 1
ATOM 640 C C . CYS A 1 82 ? -13.535 0.448 14.216 1.00 94.50 82 CYS A C 1
ATOM 642 O O . CYS A 1 82 ? -13.157 0.202 15.362 1.00 94.50 82 CYS A O 1
ATOM 644 N N . GLU A 1 83 ? -14.345 1.472 13.939 1.00 94.88 83 GLU A N 1
ATOM 645 C CA . GLU A 1 83 ? -14.770 2.454 14.948 1.00 94.88 83 GLU A CA 1
ATOM 646 C C . GLU A 1 83 ? -15.785 1.889 15.943 1.00 94.88 83 GLU A C 1
ATOM 648 O O . GLU A 1 83 ? -15.703 2.130 17.147 1.00 94.88 83 GLU A O 1
ATOM 653 N N . THR A 1 84 ? -16.747 1.106 15.457 1.00 97.38 84 THR A N 1
ATOM 654 C CA . THR A 1 84 ? -17.805 0.558 16.316 1.00 97.38 84 THR A CA 1
ATOM 655 C C . THR A 1 84 ? -17.280 -0.484 17.299 1.00 97.38 84 THR A C 1
ATOM 657 O O . THR A 1 84 ? -17.774 -0.539 18.425 1.00 97.38 84 THR A O 1
ATOM 660 N N . MET A 1 85 ? -16.272 -1.280 16.925 1.00 97.94 85 MET A N 1
ATOM 661 C CA . MET A 1 85 ? -15.650 -2.237 17.844 1.00 97.94 85 MET A CA 1
ATOM 662 C C . MET A 1 85 ? -14.856 -1.535 18.951 1.00 97.94 85 MET A C 1
ATOM 664 O O . MET A 1 85 ? -14.953 -1.935 20.110 1.00 97.94 85 MET A O 1
ATOM 668 N N . ASP A 1 86 ? -14.135 -0.461 18.621 1.00 93.69 86 ASP A N 1
ATOM 669 C CA . ASP A 1 86 ? -13.416 0.352 19.608 1.00 93.69 86 ASP A CA 1
ATOM 670 C C . ASP A 1 86 ? -14.386 1.042 20.580 1.00 93.69 86 ASP A C 1
ATOM 672 O O . ASP A 1 86 ? -14.246 0.950 21.803 1.00 93.69 86 ASP A O 1
ATOM 676 N N . TRP A 1 87 ? -15.461 1.633 20.047 1.00 95.81 87 TRP A N 1
ATOM 677 C CA . TRP A 1 87 ? -16.531 2.198 20.865 1.00 95.81 87 TRP A CA 1
ATOM 678 C C . TRP A 1 87 ? -17.156 1.143 21.787 1.00 95.81 87 TRP A C 1
ATOM 680 O O . TRP A 1 87 ? -17.311 1.378 22.988 1.00 95.81 87 TRP A O 1
ATOM 690 N N . LEU A 1 88 ? -17.497 -0.035 21.260 1.00 97.44 88 LEU A N 1
ATOM 691 C CA . LEU A 1 88 ? -18.103 -1.110 22.045 1.00 97.44 88 LEU A CA 1
ATOM 692 C C . LEU A 1 88 ? -17.164 -1.582 23.159 1.00 97.44 88 LEU A C 1
ATOM 694 O O . LEU A 1 88 ? -17.590 -1.732 24.304 1.00 97.44 88 LEU A O 1
ATOM 698 N N . SER A 1 89 ? -15.882 -1.751 22.845 1.00 97.56 89 SER A N 1
ATOM 699 C CA . SER A 1 89 ? -14.852 -2.110 23.813 1.00 97.56 89 SER A CA 1
ATOM 700 C C . SER A 1 89 ? -14.743 -1.095 24.955 1.00 97.56 89 SER A C 1
ATOM 702 O O . SER A 1 89 ? -14.781 -1.470 26.132 1.00 97.56 89 SER A O 1
ATOM 704 N N . ALA A 1 90 ? -14.695 0.203 24.634 1.00 96.06 90 ALA A N 1
ATOM 705 C CA . ALA A 1 90 ? -14.659 1.273 25.629 1.00 96.06 90 ALA A CA 1
ATOM 706 C C . ALA A 1 90 ? -15.895 1.253 26.547 1.00 96.06 90 ALA A C 1
ATOM 708 O O . ALA A 1 90 ? -15.770 1.374 27.770 1.00 96.06 90 ALA A O 1
ATOM 709 N N . ASN A 1 91 ? -17.085 1.026 25.983 1.00 96.69 91 ASN A N 1
ATOM 710 C CA . ASN A 1 91 ? -18.317 0.914 26.763 1.00 96.69 91 ASN A CA 1
ATOM 711 C C . ASN A 1 91 ? -18.298 -0.314 27.680 1.00 96.69 91 ASN A C 1
ATOM 713 O O . ASN A 1 91 ? -18.620 -0.189 28.861 1.00 96.69 91 ASN A O 1
ATOM 717 N N . ILE A 1 92 ? -17.852 -1.475 27.192 1.00 96.75 92 ILE A N 1
ATOM 718 C CA . ILE A 1 92 ? -17.724 -2.693 28.006 1.00 96.75 92 ILE A CA 1
ATOM 719 C C . ILE A 1 92 ? -16.761 -2.458 29.177 1.00 96.75 92 ILE A C 1
ATOM 721 O O . ILE A 1 92 ? -17.083 -2.799 30.315 1.00 96.75 92 ILE A O 1
ATOM 725 N N . ARG A 1 93 ? -15.624 -1.792 28.938 1.00 96.00 93 ARG A N 1
ATOM 726 C CA . ARG A 1 93 ? -14.660 -1.433 29.997 1.00 96.00 93 ARG A CA 1
ATOM 727 C C . ARG A 1 93 ? -15.216 -0.475 31.042 1.00 96.00 93 ARG A C 1
ATOM 729 O O . ARG A 1 93 ? -14.710 -0.456 32.160 1.00 96.00 93 ARG A O 1
ATOM 736 N N . SER A 1 94 ? -16.243 0.302 30.708 1.00 95.50 94 SER A N 1
ATOM 737 C CA . SER A 1 94 ? -16.887 1.225 31.648 1.00 95.50 94 SER A CA 1
ATOM 738 C C . SER A 1 94 ? -17.905 0.546 32.576 1.00 95.50 94 SER A C 1
ATOM 740 O O . SER A 1 94 ? -18.247 1.095 33.621 1.00 95.50 94 SER A O 1
ATOM 742 N N . ILE A 1 95 ? -18.354 -0.676 32.259 1.00 94.62 95 ILE A N 1
ATOM 743 C CA . ILE A 1 95 ? -19.363 -1.393 33.056 1.00 94.62 95 ILE A CA 1
ATOM 744 C C . ILE A 1 95 ? -18.945 -1.543 34.532 1.00 94.62 95 ILE A C 1
ATOM 746 O O . ILE A 1 95 ? -19.763 -1.245 35.407 1.00 94.62 95 ILE A O 1
ATOM 750 N N . PRO A 1 96 ? -17.704 -1.952 34.874 1.00 93.25 96 PRO A N 1
ATOM 751 C CA . PRO A 1 96 ? -17.327 -2.122 36.271 1.00 93.25 96 PRO A CA 1
ATOM 752 C C . PRO A 1 96 ? -17.380 -0.820 37.076 1.00 93.25 96 PRO A C 1
ATOM 754 O O . PRO A 1 96 ? -17.838 -0.828 38.219 1.00 93.25 96 PRO A O 1
ATOM 757 N N . SER A 1 97 ? -16.965 0.308 36.492 1.00 91.06 97 SER A N 1
ATOM 758 C CA . SER A 1 97 ? -17.011 1.601 37.182 1.00 91.06 97 SER A CA 1
ATOM 759 C C . SER A 1 97 ? -18.449 2.084 37.364 1.00 91.06 97 SER A C 1
ATOM 761 O O . SER A 1 97 ? -18.788 2.532 38.459 1.00 91.06 97 SER A O 1
ATOM 763 N N . MET A 1 98 ? -19.320 1.884 36.366 1.00 91.81 98 MET A N 1
ATOM 764 C CA . MET A 1 98 ? -20.755 2.184 36.466 1.00 91.81 98 MET A CA 1
ATOM 765 C C . MET A 1 98 ? -21.450 1.392 37.583 1.00 91.81 98 MET A C 1
ATOM 767 O O . MET A 1 98 ? -22.337 1.918 38.253 1.00 91.81 98 MET A O 1
ATOM 771 N N . LEU A 1 99 ? -21.044 0.139 37.813 1.00 90.00 99 LEU A N 1
ATOM 772 C CA . LEU A 1 99 ? -21.663 -0.739 38.813 1.00 90.00 99 LEU A CA 1
ATOM 773 C C . LEU A 1 99 ? -21.039 -0.637 40.213 1.00 90.00 99 LEU A C 1
ATOM 775 O O . LEU A 1 99 ? -21.710 -0.945 41.200 1.00 90.00 99 LEU A O 1
ATOM 779 N N . SER A 1 100 ? -19.785 -0.190 40.327 1.00 80.44 100 SER A N 1
ATOM 780 C CA . SER A 1 100 ? -19.044 -0.144 41.600 1.00 80.44 100 SER A CA 1
ATOM 781 C C . SER A 1 100 ? -19.671 0.744 42.685 1.00 80.44 100 SER A C 1
ATOM 783 O O . SER A 1 100 ? -19.422 0.523 43.869 1.00 80.44 100 SER A O 1
ATOM 785 N N . GLY A 1 101 ? -20.524 1.704 42.307 1.00 77.69 101 GLY A N 1
ATOM 786 C CA . GLY A 1 101 ? -21.296 2.525 43.248 1.00 77.69 101 GLY A CA 1
ATOM 787 C C . GLY A 1 101 ? -22.525 1.822 43.841 1.00 77.69 101 GLY A C 1
ATOM 788 O O . GLY A 1 101 ? -23.065 2.289 44.839 1.00 77.69 101 GLY A O 1
ATOM 789 N N . ALA A 1 102 ? -22.965 0.708 43.247 1.00 82.38 102 ALA A N 1
ATOM 790 C CA . ALA A 1 102 ? -24.178 -0.015 43.633 1.00 82.38 102 ALA A CA 1
ATOM 791 C C . ALA A 1 102 ? -23.896 -1.427 44.174 1.00 82.38 102 ALA A C 1
ATOM 793 O O . ALA A 1 102 ? -24.639 -1.918 45.023 1.00 82.38 102 ALA A O 1
ATOM 794 N N . VAL A 1 103 ? -22.842 -2.095 43.689 1.00 88.88 103 VAL A N 1
ATOM 795 C CA . VAL A 1 103 ? -22.532 -3.490 44.033 1.00 88.88 103 VAL A CA 1
ATOM 796 C C . VAL A 1 103 ? -21.023 -3.690 44.153 1.00 88.88 103 VAL A C 1
ATOM 798 O O . VAL A 1 103 ? -20.247 -3.217 43.323 1.00 88.88 103 VAL A O 1
ATOM 801 N N . LYS A 1 104 ? -20.591 -4.463 45.158 1.00 89.00 104 LYS A N 1
ATOM 802 C CA . LYS A 1 104 ? -19.207 -4.940 45.241 1.00 89.00 104 LYS A CA 1
ATOM 803 C C . LYS A 1 104 ? -18.970 -5.992 44.155 1.00 89.00 104 LYS A C 1
ATOM 805 O O . LYS A 1 104 ? -19.475 -7.109 44.249 1.00 89.00 104 LYS A O 1
ATOM 810 N N . LEU A 1 105 ? -18.207 -5.632 43.131 1.00 91.88 105 LEU A N 1
ATOM 811 C CA . LEU A 1 105 ? -17.860 -6.530 42.030 1.00 91.88 105 LEU A CA 1
ATOM 812 C C . LEU A 1 105 ? -16.735 -7.489 42.432 1.00 91.88 105 LEU A C 1
ATOM 814 O O . LEU A 1 105 ? -15.835 -7.121 43.188 1.00 91.88 105 LEU A O 1
ATOM 818 N N . SER A 1 106 ? -16.778 -8.721 41.920 1.00 94.06 106 SER A N 1
ATOM 819 C CA . SER A 1 106 ? -15.681 -9.677 42.088 1.00 94.06 106 SER A CA 1
ATOM 820 C C . SER A 1 106 ? -14.557 -9.397 41.090 1.00 94.06 106 SER A C 1
ATOM 822 O O . SER A 1 106 ? -14.806 -8.970 39.962 1.00 94.06 106 SER A O 1
ATOM 824 N N . GLU A 1 107 ? -13.315 -9.703 41.470 1.00 94.12 107 GLU A N 1
ATOM 825 C CA . GLU A 1 107 ? -12.159 -9.585 40.569 1.00 94.12 107 GLU A CA 1
ATOM 826 C C . GLU A 1 107 ? -12.325 -10.440 39.309 1.00 94.12 107 GLU A C 1
ATOM 828 O O . GLU A 1 107 ? -12.008 -9.993 38.211 1.00 94.12 107 GLU A O 1
ATOM 833 N N . LYS A 1 108 ? -12.900 -11.645 39.445 1.00 95.62 108 LYS A N 1
ATOM 834 C CA . LYS A 1 108 ? -13.197 -12.515 38.301 1.00 95.62 108 LYS A CA 1
ATOM 835 C C . LYS A 1 108 ? -14.102 -11.815 37.284 1.00 95.62 108 LYS A C 1
ATOM 837 O O . LYS A 1 108 ? -13.801 -11.846 36.099 1.00 95.62 108 LYS A O 1
ATOM 842 N N . PHE A 1 109 ? -15.179 -11.172 37.736 1.00 94.50 109 PHE A N 1
ATOM 843 C CA . PHE A 1 109 ? -16.088 -10.451 36.844 1.00 94.50 109 PHE A CA 1
ATOM 844 C C . PHE A 1 109 ? -15.382 -9.292 36.130 1.00 94.50 109 PHE A C 1
ATOM 846 O O . PHE A 1 109 ? -15.537 -9.133 34.924 1.00 94.50 109 PHE A O 1
ATOM 853 N N . ILE A 1 110 ? -14.565 -8.516 36.851 1.00 94.56 110 ILE A N 1
ATOM 854 C CA . ILE A 1 110 ? -13.785 -7.412 36.267 1.00 94.56 110 ILE A CA 1
ATOM 855 C C . ILE A 1 110 ? -12.837 -7.939 35.178 1.00 94.56 110 ILE A C 1
ATOM 857 O O . ILE A 1 110 ? -12.769 -7.369 34.088 1.00 94.56 110 ILE A O 1
ATOM 861 N N . ASN A 1 111 ? -12.155 -9.054 35.446 1.00 96.12 111 ASN A N 1
ATOM 862 C CA . ASN A 1 111 ? -11.253 -9.690 34.489 1.00 96.12 111 ASN A CA 1
ATOM 863 C C . ASN A 1 111 ? -11.999 -10.243 33.266 1.00 96.12 111 ASN A C 1
ATOM 865 O O . ASN A 1 111 ? -11.539 -10.038 32.146 1.00 96.12 111 ASN A O 1
ATOM 869 N N . ASP A 1 112 ? -13.160 -10.881 33.454 1.00 96.94 112 ASP A N 1
ATOM 870 C CA . ASP A 1 112 ? -13.986 -11.401 32.355 1.00 96.94 112 ASP A CA 1
ATOM 871 C C . ASP A 1 112 ? -14.463 -10.261 31.430 1.00 96.94 112 ASP A C 1
ATOM 873 O O . ASP A 1 112 ? -14.393 -10.377 30.207 1.00 96.94 112 ASP A O 1
ATOM 877 N N . ILE A 1 113 ? -14.885 -9.126 32.003 1.00 96.69 113 ILE A N 1
ATOM 878 C CA . ILE A 1 113 ? -15.291 -7.926 31.252 1.00 96.69 113 ILE A CA 1
ATOM 879 C C . ILE A 1 113 ? -14.112 -7.318 30.481 1.00 96.69 113 ILE A C 1
ATOM 881 O O . ILE A 1 113 ? -14.250 -6.978 29.306 1.00 96.69 113 ILE A O 1
ATOM 885 N N . SER A 1 114 ? -12.941 -7.216 31.114 1.00 96.19 114 SER A N 1
ATOM 886 C CA . SER A 1 114 ? -11.722 -6.727 30.459 1.00 96.19 114 SER A CA 1
ATOM 887 C C . SER A 1 114 ? -11.286 -7.641 29.304 1.00 96.19 114 SER A C 1
ATOM 889 O O . SER A 1 114 ? -10.934 -7.165 28.219 1.00 96.19 114 SER A O 1
ATOM 891 N N . GLY A 1 115 ? -11.383 -8.960 29.500 1.00 97.44 115 GLY A N 1
ATOM 892 C CA . GLY A 1 115 ? -11.128 -9.958 28.465 1.00 97.44 115 GLY A CA 1
ATOM 893 C C . GLY A 1 115 ? -12.092 -9.822 27.287 1.00 97.44 115 GLY A C 1
ATOM 894 O O . GLY A 1 115 ? -11.650 -9.767 26.143 1.00 97.44 115 GLY A O 1
ATOM 895 N N . ALA A 1 116 ? -13.393 -9.681 27.558 1.00 96.38 116 ALA A N 1
ATOM 896 C CA . ALA A 1 116 ? -14.403 -9.474 26.522 1.00 96.38 116 ALA A CA 1
ATOM 897 C C . ALA A 1 116 ? -14.156 -8.188 25.718 1.00 96.38 116 ALA A C 1
ATOM 899 O O . ALA A 1 116 ? -14.183 -8.230 24.492 1.00 96.38 116 ALA A O 1
ATOM 900 N N . ALA A 1 117 ? -13.855 -7.067 26.383 1.00 97.69 117 ALA A N 1
ATOM 901 C CA . ALA A 1 117 ? -13.515 -5.813 25.710 1.00 97.69 117 ALA A CA 1
ATOM 902 C C . ALA A 1 117 ? -12.297 -5.963 24.782 1.00 97.69 117 ALA A C 1
ATOM 904 O O . ALA A 1 117 ? -12.315 -5.511 23.642 1.00 97.69 117 ALA A O 1
ATOM 905 N N . SER A 1 118 ? -11.266 -6.677 25.239 1.00 97.75 118 SER A N 1
ATOM 906 C CA . SER A 1 118 ? -10.040 -6.894 24.461 1.00 97.75 118 SER A CA 1
ATOM 907 C C . SER A 1 118 ? -10.286 -7.665 23.156 1.00 97.75 118 SER A C 1
ATOM 909 O O . SER A 1 118 ? -9.625 -7.398 22.159 1.00 97.75 118 SER A O 1
ATOM 911 N N . VAL A 1 119 ? -11.287 -8.554 23.111 1.00 97.56 119 VAL A N 1
ATOM 912 C CA . VAL A 1 119 ? -11.688 -9.223 21.859 1.00 97.56 119 VAL A CA 1
ATOM 913 C C . VAL A 1 119 ? -12.201 -8.215 20.826 1.00 97.56 119 VAL A C 1
ATOM 915 O O . VAL A 1 119 ? -11.902 -8.348 19.640 1.00 97.56 119 VAL A O 1
ATOM 918 N N . PHE A 1 120 ? -12.957 -7.201 21.252 1.00 97.44 120 PHE A N 1
ATOM 919 C CA . PHE A 1 120 ? -13.458 -6.165 20.348 1.00 97.44 120 PHE A CA 1
ATOM 920 C C . PHE A 1 120 ? -12.334 -5.243 19.863 1.00 97.44 120 PHE A C 1
ATOM 922 O O . PHE A 1 120 ? -12.276 -4.961 18.666 1.00 97.44 120 PHE A O 1
ATOM 929 N N . ASP A 1 121 ? -11.386 -4.870 20.731 1.00 95.31 121 ASP A N 1
ATOM 930 C CA . ASP A 1 121 ? -10.171 -4.153 20.306 1.00 95.31 121 ASP A CA 1
ATOM 931 C C . ASP A 1 121 ? -9.426 -4.913 19.206 1.00 95.31 121 ASP A C 1
ATOM 933 O O . ASP A 1 121 ? -9.057 -4.335 18.183 1.00 95.31 121 ASP A O 1
ATOM 937 N N . ASP A 1 122 ? -9.238 -6.221 19.393 1.00 95.25 122 ASP A N 1
ATOM 938 C CA . ASP A 1 122 ? -8.536 -7.065 18.429 1.00 95.25 122 ASP A CA 1
ATOM 939 C C . ASP A 1 122 ? -9.255 -7.106 17.075 1.00 95.25 122 ASP A C 1
ATOM 941 O O . ASP A 1 122 ? -8.604 -7.076 16.026 1.00 95.25 122 ASP A O 1
ATOM 945 N N . ILE A 1 123 ? -10.592 -7.151 17.069 1.00 96.50 123 ILE A N 1
ATOM 946 C CA . ILE A 1 123 ? -11.381 -7.085 15.831 1.00 96.50 123 ILE A CA 1
ATOM 947 C C . ILE A 1 123 ? -11.207 -5.714 15.172 1.00 96.50 123 ILE A C 1
ATOM 949 O O . ILE A 1 123 ? -10.919 -5.655 13.975 1.00 96.50 123 ILE A O 1
ATOM 953 N N . GLY A 1 124 ? -11.321 -4.622 15.933 1.00 95.94 124 GLY A N 1
ATOM 954 C CA . GLY A 1 124 ? -11.147 -3.262 15.416 1.00 95.94 124 GLY A CA 1
ATOM 955 C C . GLY A 1 124 ? -9.769 -3.051 14.780 1.00 95.94 124 GLY A C 1
ATOM 956 O O . GLY A 1 124 ? -9.667 -2.563 13.652 1.00 95.94 124 GLY A O 1
ATOM 957 N N . GLN A 1 125 ? -8.709 -3.520 15.445 1.00 94.25 125 GLN A N 1
ATOM 958 C CA . GLN A 1 125 ? -7.338 -3.475 14.928 1.00 94.25 125 GLN A CA 1
ATOM 959 C C . GLN A 1 125 ? -7.157 -4.323 13.665 1.00 94.25 125 GLN A C 1
ATOM 961 O O . GLN A 1 125 ? -6.464 -3.909 12.737 1.00 94.25 125 GLN A O 1
ATOM 966 N N . LYS A 1 126 ? -7.776 -5.507 13.604 1.00 95.94 126 LYS A N 1
ATOM 967 C CA . LYS A 1 126 ? -7.735 -6.362 12.409 1.00 95.94 126 LYS A CA 1
ATOM 968 C C . LYS A 1 126 ? -8.428 -5.711 11.214 1.00 95.94 126 LYS A C 1
ATOM 970 O O . LYS A 1 126 ? -7.908 -5.814 10.109 1.00 95.94 126 LYS A O 1
ATOM 975 N N . CYS A 1 127 ? -9.541 -5.006 11.426 1.00 97.25 127 CYS A N 1
ATOM 976 C CA . CYS A 1 127 ? -10.206 -4.237 10.367 1.00 97.25 127 CYS A CA 1
ATOM 977 C C . CYS A 1 127 ? -9.302 -3.128 9.833 1.00 97.25 127 CYS A C 1
ATOM 979 O O . CYS A 1 127 ? -9.156 -2.980 8.622 1.00 97.25 127 CYS A O 1
ATOM 981 N N . LEU A 1 128 ? -8.653 -2.389 10.738 1.00 96.69 128 LEU A N 1
ATOM 982 C CA . LEU A 1 128 ? -7.737 -1.313 10.374 1.00 96.69 128 LEU A CA 1
ATOM 983 C C . LEU A 1 128 ? -6.552 -1.828 9.546 1.00 96.69 128 LEU A C 1
ATOM 985 O O . LEU A 1 128 ? -6.245 -1.277 8.491 1.00 96.69 128 LEU A O 1
ATOM 989 N N . LEU A 1 129 ? -5.917 -2.912 10.003 1.00 96.62 129 LEU A N 1
ATOM 990 C CA . LEU A 1 129 ? -4.820 -3.560 9.282 1.00 96.62 129 LEU A CA 1
ATOM 991 C C . LEU A 1 129 ? -5.271 -4.111 7.930 1.00 96.62 129 LEU A C 1
ATOM 993 O O . LEU A 1 129 ? -4.533 -3.997 6.956 1.00 96.62 129 LEU A O 1
ATOM 997 N N . PHE A 1 130 ? -6.476 -4.677 7.851 1.00 97.62 130 PHE A N 1
ATOM 998 C CA . PHE A 1 130 ? -7.030 -5.155 6.590 1.00 97.62 130 PHE A CA 1
ATOM 999 C C . PHE A 1 130 ? -7.170 -4.016 5.577 1.00 97.62 130 PHE A C 1
ATOM 1001 O O . PHE A 1 130 ? -6.677 -4.140 4.461 1.00 97.62 130 PHE A O 1
ATOM 1008 N N . LEU A 1 131 ? -7.803 -2.905 5.971 1.00 97.50 131 LEU A N 1
ATOM 1009 C CA . LEU A 1 131 ? -7.976 -1.728 5.113 1.00 97.50 131 LEU A CA 1
ATOM 1010 C C . LEU A 1 131 ? -6.632 -1.179 4.650 1.00 97.50 131 LEU A C 1
ATOM 1012 O O . LEU A 1 131 ? -6.437 -0.938 3.462 1.00 97.50 131 LEU A O 1
ATOM 1016 N N . HIS A 1 132 ? -5.696 -1.031 5.588 1.00 97.50 132 HIS A N 1
ATOM 1017 C CA . HIS A 1 132 ? -4.339 -0.604 5.298 1.00 97.50 132 HIS A CA 1
ATOM 1018 C C . HIS A 1 132 ? -3.712 -1.506 4.228 1.00 97.50 132 HIS A C 1
ATOM 1020 O O . HIS A 1 132 ? -3.339 -1.005 3.170 1.00 97.50 132 HIS A O 1
ATOM 1026 N N . LEU A 1 133 ? -3.668 -2.824 4.449 1.00 97.25 133 LEU A N 1
ATOM 1027 C CA . LEU A 1 133 ? -3.085 -3.789 3.514 1.00 97.25 133 LEU A CA 1
ATOM 1028 C C . LEU A 1 133 ? -3.775 -3.792 2.147 1.00 97.25 133 LEU A C 1
ATOM 1030 O O . LEU A 1 133 ? -3.085 -3.855 1.131 1.00 97.25 133 LEU A O 1
ATOM 1034 N N . GLU A 1 134 ? -5.103 -3.702 2.105 1.00 97.25 134 GLU A N 1
ATOM 1035 C CA . GLU A 1 134 ? -5.858 -3.705 0.851 1.00 97.25 134 GLU A CA 1
ATOM 1036 C C . GLU A 1 134 ? -5.448 -2.527 -0.046 1.00 97.25 134 GLU A C 1
ATOM 1038 O O . GLU A 1 134 ? -5.134 -2.738 -1.216 1.00 97.25 134 GLU A O 1
ATOM 1043 N N . MET A 1 135 ? -5.294 -1.316 0.509 1.00 97.06 135 MET A N 1
ATOM 1044 C CA . MET A 1 135 ? -4.826 -0.149 -0.261 1.00 97.06 135 MET A CA 1
ATOM 1045 C C . MET A 1 135 ? -3.416 -0.352 -0.844 1.00 97.06 135 MET A C 1
ATOM 1047 O O . MET A 1 135 ? -3.121 0.118 -1.947 1.00 97.06 135 MET A O 1
ATOM 1051 N N . ARG A 1 136 ? -2.537 -1.092 -0.146 1.00 96.25 136 ARG A N 1
ATOM 1052 C CA . ARG A 1 136 ? -1.192 -1.423 -0.659 1.00 96.25 136 ARG A CA 1
ATOM 1053 C C . ARG A 1 136 ? -1.261 -2.455 -1.773 1.00 96.25 136 ARG A C 1
ATOM 1055 O O . ARG A 1 136 ? -0.584 -2.322 -2.790 1.00 96.25 136 ARG A O 1
ATOM 1062 N N . ILE A 1 137 ? -2.089 -3.477 -1.592 1.00 94.81 137 ILE A N 1
ATOM 1063 C CA . ILE A 1 137 ? -2.302 -4.542 -2.573 1.00 94.81 137 ILE A CA 1
ATOM 1064 C C . ILE A 1 137 ? -2.877 -3.965 -3.868 1.00 94.81 137 ILE A C 1
ATOM 1066 O O . ILE A 1 137 ? -2.427 -4.352 -4.947 1.00 94.81 137 ILE A O 1
ATOM 1070 N N . GLU A 1 138 ? -3.806 -3.010 -3.785 1.00 94.06 138 GLU A N 1
ATOM 1071 C CA . GLU A 1 138 ? -4.340 -2.322 -4.960 1.00 94.06 138 GLU A CA 1
ATOM 1072 C C . GLU A 1 138 ? -3.248 -1.605 -5.763 1.00 94.06 138 GLU A C 1
ATOM 1074 O O . GLU A 1 138 ? -3.233 -1.712 -6.993 1.00 94.06 138 GLU A O 1
ATOM 1079 N N . CYS A 1 139 ? -2.284 -0.954 -5.096 1.00 94.31 139 CYS A N 1
ATOM 1080 C CA . CYS A 1 139 ? -1.142 -0.330 -5.774 1.00 94.31 139 CYS A CA 1
ATOM 1081 C C . CYS A 1 139 ? -0.386 -1.351 -6.635 1.00 94.31 139 CYS A C 1
ATOM 1083 O O . CYS A 1 139 ? -0.126 -1.106 -7.813 1.00 94.31 139 CYS A O 1
ATOM 1085 N N . PHE A 1 140 ? -0.077 -2.522 -6.076 1.00 90.94 140 PHE A N 1
ATOM 1086 C CA . PHE A 1 140 ? 0.622 -3.588 -6.792 1.00 90.94 140 PHE A CA 1
ATOM 1087 C C . PHE A 1 140 ? -0.226 -4.260 -7.878 1.00 90.94 140 PHE A C 1
ATOM 1089 O O . PHE A 1 140 ? 0.312 -4.624 -8.924 1.00 90.94 140 PHE A O 1
ATOM 1096 N N . HIS A 1 141 ? -1.533 -4.420 -7.658 1.00 89.69 141 HIS A N 1
ATOM 1097 C CA . HIS A 1 141 ? -2.451 -4.987 -8.646 1.00 89.69 141 HIS A CA 1
ATOM 1098 C C . HIS A 1 141 ? -2.530 -4.099 -9.887 1.00 89.69 141 HIS A C 1
ATOM 1100 O O . HIS A 1 141 ? -2.185 -4.544 -10.981 1.00 89.69 141 HIS A O 1
ATOM 1106 N N . TYR A 1 142 ? -2.913 -2.835 -9.708 1.00 88.75 142 TYR A N 1
ATOM 1107 C CA . TYR A 1 142 ? -3.141 -1.936 -10.830 1.00 88.75 142 TYR A CA 1
ATOM 1108 C C . TYR A 1 142 ? -1.842 -1.460 -11.474 1.00 88.75 142 TYR A C 1
ATOM 1110 O O . TYR A 1 142 ? -1.784 -1.365 -12.695 1.00 88.75 142 TYR A O 1
ATOM 1118 N N . LEU A 1 143 ? -0.786 -1.167 -10.700 1.00 87.25 143 LEU A N 1
ATOM 1119 C CA . LEU A 1 143 ? 0.448 -0.612 -11.272 1.00 87.25 143 LEU A CA 1
ATOM 1120 C C . LEU A 1 143 ? 1.449 -1.673 -11.722 1.00 87.25 143 LEU A C 1
ATOM 1122 O O . LEU A 1 143 ? 2.248 -1.397 -12.619 1.00 87.25 143 LEU A O 1
ATOM 1126 N N . GLY A 1 144 ? 1.409 -2.865 -11.128 1.00 75.81 144 GLY A N 1
ATOM 1127 C CA . GLY A 1 144 ? 2.324 -3.953 -11.458 1.00 75.81 144 GLY A CA 1
ATOM 1128 C C . GLY A 1 144 ? 1.914 -4.775 -12.684 1.00 75.81 144 GLY A C 1
ATOM 1129 O O . GLY A 1 144 ? 2.701 -5.613 -13.114 1.00 75.81 144 GLY A O 1
ATOM 1130 N N . GLN A 1 145 ? 0.700 -4.594 -13.229 1.00 66.31 145 GLN A N 1
ATOM 1131 C CA . GLN A 1 145 ? 0.129 -5.482 -14.262 1.00 66.31 145 GLN A CA 1
ATOM 1132 C C . GLN A 1 145 ? -0.441 -4.768 -15.511 1.00 66.31 145 GLN A C 1
ATOM 1134 O O . GLN A 1 145 ? -1.027 -5.437 -16.359 1.00 66.31 145 GLN A O 1
ATOM 1139 N N . GLU A 1 146 ? -0.247 -3.450 -15.676 1.00 60.12 146 GLU A N 1
ATOM 1140 C CA . GLU A 1 146 ? -0.938 -2.636 -16.706 1.00 60.12 146 GLU A CA 1
ATOM 1141 C C . GLU A 1 146 ? -0.850 -3.143 -18.153 1.00 60.12 146 GLU A C 1
ATOM 1143 O O . GLU A 1 146 ? -1.793 -2.951 -18.912 1.00 60.12 146 GLU A O 1
ATOM 1148 N N . GLU A 1 147 ? 0.247 -3.783 -18.565 1.00 55.06 147 GLU A N 1
ATOM 1149 C CA . GLU A 1 147 ? 0.397 -4.226 -19.962 1.00 55.06 147 GLU A CA 1
ATOM 1150 C C . GLU A 1 147 ? -0.302 -5.560 -20.267 1.00 55.06 147 GLU A C 1
ATOM 1152 O O . GLU A 1 147 ? -0.451 -5.923 -21.432 1.00 55.06 147 GLU A O 1
ATOM 1157 N N . ARG A 1 148 ? -0.732 -6.303 -19.242 1.00 50.97 148 ARG A N 1
ATOM 1158 C CA . ARG A 1 148 ? -1.283 -7.655 -19.407 1.00 50.97 148 ARG A CA 1
ATOM 1159 C C . ARG A 1 148 ? -2.786 -7.647 -19.696 1.00 50.97 148 ARG A C 1
ATOM 1161 O O . ARG A 1 148 ? -3.275 -8.523 -20.398 1.00 50.97 148 ARG A O 1
ATOM 1168 N N . GLU A 1 149 ? -3.505 -6.652 -19.181 1.00 46.72 149 GLU A N 1
ATOM 1169 C CA . GLU A 1 149 ? -4.966 -6.555 -19.312 1.00 46.72 149 GLU A CA 1
ATOM 1170 C C . GLU A 1 149 ? -5.417 -5.959 -20.657 1.00 46.72 149 GLU A C 1
ATOM 1172 O O . GLU A 1 149 ? -6.497 -6.302 -21.132 1.00 46.72 149 GLU A O 1
ATOM 1177 N N . GLY A 1 150 ? -4.571 -5.167 -21.330 1.00 44.00 150 GLY A N 1
ATOM 1178 C CA . GLY A 1 150 ? -4.875 -4.584 -22.650 1.00 44.00 150 GLY A CA 1
ATOM 1179 C C . GLY A 1 150 ? -4.860 -5.575 -23.826 1.00 44.00 150 GLY A C 1
ATOM 1180 O O . GLY A 1 150 ? -5.120 -5.188 -24.962 1.00 44.00 150 GLY A O 1
ATOM 1181 N N . ALA A 1 151 ? -4.530 -6.851 -23.593 1.00 41.44 151 ALA A N 1
ATOM 1182 C CA . ALA A 1 151 ? -4.463 -7.875 -24.641 1.00 41.44 151 ALA A CA 1
ATOM 1183 C C . ALA A 1 151 ? -5.653 -8.857 -24.645 1.00 41.44 151 ALA A C 1
ATOM 1185 O O . ALA A 1 151 ? -5.907 -9.480 -25.674 1.00 41.44 151 ALA A O 1
ATOM 1186 N N . GLU A 1 152 ? -6.393 -9.005 -23.537 1.00 41.06 152 GLU A N 1
ATOM 1187 C CA . GLU A 1 152 ? -7.400 -10.077 -23.382 1.00 41.06 152 GLU A CA 1
ATOM 1188 C C . GLU A 1 152 ? -8.828 -9.588 -23.048 1.00 41.06 152 GLU A C 1
ATOM 1190 O O . GLU A 1 152 ? -9.723 -10.417 -22.896 1.00 41.06 152 GLU A O 1
ATOM 1195 N N . GLY A 1 153 ? -9.086 -8.275 -22.955 1.00 39.66 153 GLY A N 1
ATOM 1196 C CA . GLY A 1 153 ? -10.344 -7.752 -22.388 1.00 39.66 153 GLY A CA 1
ATOM 1197 C C . GLY A 1 153 ? -11.110 -6.697 -23.191 1.00 39.66 153 GLY A C 1
ATOM 1198 O O . GLY A 1 153 ? -12.015 -6.079 -22.633 1.00 39.66 153 GLY A O 1
ATOM 1199 N N . ALA A 1 154 ? -10.780 -6.461 -24.463 1.00 40.00 154 ALA A N 1
ATOM 1200 C CA . ALA A 1 154 ? -11.369 -5.379 -25.257 1.00 40.00 154 ALA A CA 1
ATOM 1201 C C . ALA A 1 154 ? -12.808 -5.672 -25.742 1.00 40.00 154 ALA A C 1
ATOM 1203 O O . ALA A 1 154 ? -13.071 -5.769 -26.939 1.00 40.00 154 ALA A O 1
ATOM 1204 N N . GLU A 1 155 ? -13.764 -5.736 -24.815 1.00 35.56 155 GLU A N 1
ATOM 1205 C CA . GLU A 1 155 ? -15.180 -5.493 -25.094 1.00 35.56 155 GLU A CA 1
ATOM 1206 C C . GLU A 1 155 ? -15.716 -4.405 -24.148 1.00 35.56 155 GLU A C 1
ATOM 1208 O O . GLU A 1 155 ? -16.060 -4.653 -22.997 1.00 35.56 155 GLU A O 1
ATOM 1213 N N . GLY A 1 156 ? -15.822 -3.176 -24.667 1.00 34.94 156 GLY A N 1
ATOM 1214 C CA . GLY A 1 156 ? -16.799 -2.199 -24.174 1.00 34.94 156 GLY A CA 1
ATOM 1215 C C . GLY A 1 156 ? -16.367 -1.254 -23.048 1.00 34.94 156 GLY A C 1
ATOM 1216 O O . GLY A 1 156 ? -17.021 -1.180 -22.014 1.00 34.94 156 GLY A O 1
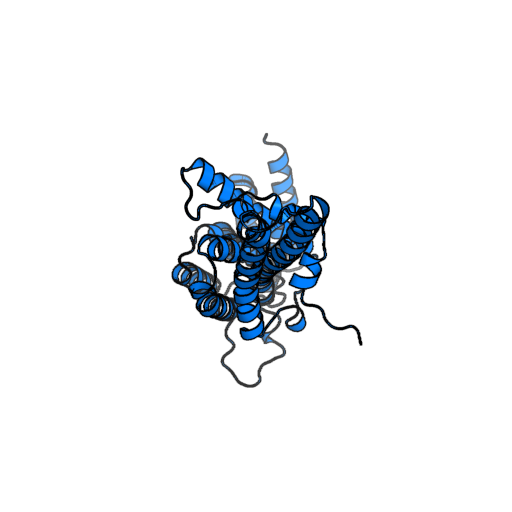ATOM 1217 N N . GLY A 1 157 ? -15.346 -0.432 -23.279 1.00 36.22 157 GLY A N 1
ATOM 1218 C CA . GLY A 1 157 ? -15.073 0.763 -22.476 1.00 36.22 157 GLY A CA 1
ATOM 1219 C C . GLY A 1 157 ? -13.681 1.295 -22.776 1.00 36.22 157 GLY A C 1
ATOM 1220 O O . GLY A 1 157 ? -12.759 0.502 -22.900 1.00 36.22 157 GLY A O 1
ATOM 1221 N N . ALA A 1 158 ? -13.516 2.611 -22.940 1.00 40.28 158 ALA A N 1
ATOM 1222 C CA . ALA A 1 158 ? -12.197 3.213 -23.138 1.00 40.28 158 ALA A CA 1
ATOM 1223 C C . ALA A 1 158 ? -11.245 2.712 -22.038 1.00 40.28 158 ALA A C 1
ATOM 1225 O O . ALA A 1 158 ? -11.479 3.009 -20.865 1.00 40.28 158 ALA A O 1
ATOM 1226 N N . GLU A 1 159 ? -10.240 1.911 -22.409 1.00 51.16 159 GLU A N 1
ATOM 1227 C CA . GLU A 1 159 ? -9.322 1.249 -21.478 1.00 51.16 159 GLU A CA 1
ATOM 1228 C C . GLU A 1 159 ? -8.629 2.302 -20.607 1.00 51.16 159 GLU A C 1
ATOM 1230 O O . GLU A 1 159 ? -7.670 2.963 -21.007 1.00 51.16 159 GLU A O 1
ATOM 1235 N N . ARG A 1 160 ? -9.152 2.517 -19.397 1.00 60.62 160 ARG A N 1
ATOM 1236 C CA . ARG A 1 160 ? -8.471 3.325 -18.389 1.00 60.62 160 ARG A CA 1
ATOM 1237 C C . ARG A 1 160 ? -7.233 2.541 -17.972 1.00 60.62 160 ARG A C 1
ATOM 1239 O O . ARG A 1 160 ? -7.381 1.437 -17.456 1.00 60.62 160 ARG A O 1
ATOM 1246 N N . GLY A 1 161 ? -6.044 3.108 -18.174 1.00 76.94 161 GLY A N 1
ATOM 1247 C CA . GLY A 1 161 ? -4.796 2.512 -17.687 1.00 76.94 161 GLY A CA 1
ATOM 1248 C C . GLY A 1 161 ? -4.817 2.309 -16.167 1.00 76.94 161 GLY A C 1
ATOM 1249 O O . GLY A 1 161 ? -5.542 3.013 -15.456 1.00 76.94 161 GLY A O 1
ATOM 1250 N N . GLY A 1 162 ? -4.020 1.365 -15.661 1.00 85.81 162 GLY A N 1
ATOM 1251 C CA . GLY A 1 162 ? -4.034 0.970 -14.244 1.00 85.81 162 GLY A CA 1
ATOM 1252 C C . GLY A 1 162 ? -3.866 2.133 -13.264 1.00 85.81 162 GLY A C 1
ATOM 1253 O O . GLY A 1 162 ? -4.564 2.174 -12.261 1.00 85.81 162 GLY A O 1
ATOM 1254 N N . ALA A 1 163 ? -3.064 3.153 -13.572 1.00 89.69 163 ALA A N 1
ATOM 1255 C CA . ALA A 1 163 ? -2.930 4.343 -12.732 1.00 89.69 163 ALA A CA 1
ATOM 1256 C C . ALA A 1 163 ? -4.249 5.111 -12.557 1.00 89.69 163 ALA A C 1
ATOM 1258 O O . ALA A 1 163 ? -4.532 5.600 -11.465 1.00 89.69 163 ALA A O 1
ATOM 1259 N N . ALA A 1 164 ? -5.079 5.194 -13.601 1.00 90.56 164 ALA A N 1
ATOM 1260 C CA . ALA A 1 164 ? -6.396 5.820 -13.512 1.00 90.56 164 ALA A CA 1
ATOM 1261 C C . ALA A 1 164 ? -7.398 4.934 -12.755 1.00 90.56 164 ALA A C 1
ATOM 1263 O O . ALA A 1 164 ? -8.250 5.453 -12.035 1.00 90.56 164 ALA A O 1
ATOM 1264 N N . GLN A 1 165 ? -7.292 3.609 -12.897 1.00 91.50 165 GLN A N 1
ATOM 1265 C CA . GLN A 1 165 ? -8.120 2.660 -12.150 1.00 91.50 165 GLN A CA 1
ATOM 1266 C C . GLN A 1 165 ? -7.781 2.668 -10.654 1.00 91.50 165 GLN A C 1
ATOM 1268 O O . GLN A 1 165 ? -8.689 2.790 -9.836 1.00 91.50 165 GLN A O 1
ATOM 1273 N N . LEU A 1 166 ? -6.490 2.644 -10.305 1.00 94.12 166 LEU A N 1
ATOM 1274 C CA . LEU A 1 166 ? -6.003 2.795 -8.935 1.00 94.12 166 LEU A CA 1
ATOM 1275 C C . LEU A 1 166 ? -6.474 4.114 -8.332 1.00 94.12 166 LEU A C 1
ATOM 1277 O O . LEU A 1 166 ? -7.024 4.124 -7.238 1.00 94.12 166 LEU A O 1
ATOM 1281 N N . ALA A 1 167 ? -6.282 5.226 -9.050 1.00 95.94 167 ALA A N 1
ATOM 1282 C CA . ALA A 1 167 ? -6.704 6.533 -8.566 1.00 95.94 167 ALA A CA 1
ATOM 1283 C C . ALA A 1 167 ? -8.204 6.556 -8.256 1.00 95.94 167 ALA A C 1
ATOM 1285 O O . ALA A 1 167 ? -8.609 7.049 -7.208 1.00 95.94 167 ALA A O 1
ATOM 1286 N N . HIS A 1 168 ? -9.022 5.985 -9.143 1.00 95.69 168 HIS A N 1
ATOM 1287 C CA . HIS A 1 168 ? -10.457 5.879 -8.916 1.00 95.69 168 HIS A CA 1
ATOM 1288 C C . HIS A 1 168 ? -10.789 5.028 -7.685 1.00 95.69 168 HIS A C 1
ATOM 1290 O O . HIS A 1 168 ? -11.604 5.454 -6.872 1.00 95.69 168 HIS A O 1
ATOM 1296 N N . ALA A 1 169 ? -10.156 3.865 -7.532 1.00 95.56 169 ALA A N 1
ATOM 1297 C CA . ALA A 1 169 ? -10.425 2.959 -6.423 1.00 95.56 169 ALA A CA 1
ATOM 1298 C C . ALA A 1 169 ? -10.017 3.561 -5.066 1.00 95.56 169 ALA A C 1
ATOM 1300 O O . ALA A 1 169 ? -10.842 3.623 -4.155 1.00 95.56 169 ALA A O 1
ATOM 1301 N N . LEU A 1 170 ? -8.806 4.124 -4.963 1.00 97.69 170 LEU A N 1
ATOM 1302 C CA . LEU A 1 170 ? -8.326 4.779 -3.742 1.00 97.69 170 LEU A CA 1
ATOM 1303 C C . LEU A 1 170 ? -9.193 5.977 -3.343 1.00 97.69 170 LEU A C 1
ATOM 1305 O O . LEU A 1 170 ? -9.547 6.115 -2.173 1.00 97.69 170 LEU A O 1
ATOM 1309 N N . LEU A 1 171 ? -9.554 6.836 -4.305 1.00 97.88 171 LEU A N 1
ATOM 1310 C CA . LEU A 1 171 ? -10.408 7.996 -4.035 1.00 97.88 171 LEU A CA 1
ATOM 1311 C C . LEU A 1 171 ? -11.803 7.567 -3.585 1.00 97.88 171 LEU A C 1
ATOM 1313 O O . LEU A 1 171 ? -12.320 8.117 -2.617 1.00 97.88 171 LEU A O 1
ATOM 1317 N N . ALA A 1 172 ? -12.384 6.553 -4.227 1.00 97.19 172 ALA A N 1
ATOM 1318 C CA . ALA A 1 172 ? -13.699 6.058 -3.853 1.00 97.19 172 ALA A CA 1
ATOM 1319 C C . ALA A 1 172 ? -13.691 5.490 -2.420 1.00 97.19 172 ALA A C 1
ATOM 1321 O O . ALA A 1 172 ? -14.563 5.823 -1.617 1.00 97.19 172 ALA A O 1
ATOM 1322 N N . VAL A 1 173 ? -12.681 4.692 -2.052 1.00 97.44 173 VAL A N 1
ATOM 1323 C CA . VAL A 1 173 ? -12.545 4.183 -0.675 1.00 97.44 173 VAL A CA 1
ATOM 1324 C C . VAL A 1 173 ? -12.343 5.331 0.315 1.00 97.44 173 VAL A C 1
ATOM 1326 O O . VAL A 1 173 ? -13.002 5.358 1.355 1.00 97.44 173 VAL A O 1
ATOM 1329 N N . HIS A 1 174 ? -11.496 6.309 -0.016 1.00 97.94 174 HIS A N 1
ATOM 1330 C CA . HIS A 1 174 ? -11.261 7.480 0.827 1.00 97.94 174 HIS A CA 1
ATOM 1331 C C . HIS A 1 174 ? -12.547 8.277 1.085 1.00 97.94 174 HIS A C 1
ATOM 1333 O O . HIS A 1 174 ? -12.846 8.589 2.235 1.00 97.94 174 HIS A O 1
ATOM 1339 N N . GLU A 1 175 ? -13.349 8.554 0.053 1.00 97.88 175 GLU A N 1
ATOM 1340 C CA . GLU A 1 175 ? -14.632 9.266 0.175 1.00 97.88 175 GLU A CA 1
ATOM 1341 C C . GLU A 1 175 ? -15.596 8.597 1.167 1.00 97.88 175 GLU A C 1
ATOM 1343 O O . GLU A 1 175 ? -16.368 9.277 1.845 1.00 97.88 175 GLU A O 1
ATOM 1348 N N . ARG A 1 176 ? -15.552 7.264 1.273 1.00 97.38 176 ARG A N 1
ATOM 1349 C CA . ARG A 1 176 ? -16.411 6.483 2.176 1.00 97.38 176 ARG A CA 1
ATOM 1350 C C . ARG A 1 176 ? -15.827 6.336 3.577 1.00 97.38 176 ARG A C 1
ATOM 1352 O O . ARG A 1 176 ? -16.583 6.339 4.544 1.00 97.38 176 ARG A O 1
ATOM 1359 N N . ALA A 1 177 ? -14.508 6.199 3.686 1.00 96.88 177 ALA A N 1
ATOM 1360 C CA . ALA A 1 177 ? -13.822 5.957 4.950 1.00 96.88 177 ALA A CA 1
ATOM 1361 C C . ALA A 1 177 ? -13.557 7.246 5.743 1.00 96.88 177 ALA A C 1
ATOM 1363 O O . ALA A 1 177 ? -13.676 7.237 6.966 1.00 96.88 177 ALA A O 1
ATOM 1364 N N . ALA A 1 178 ? -13.247 8.358 5.068 1.00 97.00 178 ALA A N 1
ATOM 1365 C CA . ALA A 1 178 ? -12.911 9.635 5.697 1.00 97.00 178 ALA A CA 1
ATOM 1366 C C . ALA A 1 178 ? -13.966 10.199 6.672 1.00 97.00 178 ALA A C 1
ATOM 1368 O O . ALA A 1 178 ? -13.567 10.689 7.726 1.00 97.00 178 ALA A O 1
ATOM 1369 N N . PRO A 1 179 ? -15.288 10.139 6.399 1.00 97.12 179 PRO A N 1
ATOM 1370 C CA . PRO A 1 179 ? -16.287 10.634 7.349 1.00 97.12 179 PRO A CA 1
ATOM 1371 C C . PRO A 1 179 ? -16.522 9.702 8.547 1.00 97.12 179 PRO A C 1
ATOM 1373 O O . PRO A 1 179 ? -17.214 10.096 9.483 1.00 97.12 179 PRO A O 1
ATOM 1376 N N . VAL A 1 180 ? -16.007 8.470 8.506 1.00 96.75 180 VAL A N 1
ATOM 1377 C CA . VAL A 1 180 ? -16.254 7.449 9.531 1.00 96.75 180 VAL A CA 1
ATOM 1378 C C . VAL A 1 180 ? -15.036 7.263 10.426 1.00 96.75 180 VAL A C 1
ATOM 1380 O O . VAL A 1 180 ? -15.177 7.289 11.643 1.00 96.75 180 VAL A O 1
ATOM 1383 N N . LEU A 1 181 ? -13.851 7.075 9.840 1.00 96.19 181 LEU A N 1
ATOM 1384 C CA . LEU A 1 181 ? -12.634 6.766 10.585 1.00 96.19 181 LEU A CA 1
ATOM 1385 C C . LEU A 1 181 ? -12.117 7.971 11.366 1.00 96.19 181 LEU A C 1
ATOM 1387 O O . LEU A 1 181 ? -12.093 9.100 10.872 1.00 96.19 181 LEU A O 1
ATOM 1391 N N . ALA A 1 182 ? -11.580 7.702 12.556 1.00 93.62 182 ALA A N 1
ATOM 1392 C CA . ALA A 1 182 ? -10.802 8.692 13.279 1.00 93.62 182 ALA A CA 1
ATOM 1393 C C . ALA A 1 182 ? -9.613 9.173 12.414 1.00 93.62 182 ALA A C 1
ATOM 1395 O O . ALA A 1 182 ? -8.965 8.355 11.752 1.00 93.62 182 ALA A O 1
ATOM 1396 N N . PRO A 1 183 ? -9.249 10.469 12.445 1.00 93.06 183 PRO A N 1
ATOM 1397 C CA . PRO A 1 183 ? -8.233 11.021 11.545 1.00 93.06 183 PRO A CA 1
ATOM 1398 C C . PRO A 1 183 ? -6.871 10.297 11.558 1.00 93.06 183 PRO A C 1
ATOM 1400 O O . PRO A 1 183 ? -6.273 10.100 10.505 1.00 93.06 183 PRO A O 1
ATOM 1403 N N . HIS A 1 184 ? -6.401 9.826 12.718 1.00 92.62 184 HIS A N 1
ATOM 1404 C CA . HIS A 1 184 ? -5.154 9.051 12.830 1.00 92.62 184 HIS A CA 1
ATOM 1405 C C . HIS A 1 184 ? -5.251 7.649 12.196 1.00 92.62 184 HIS A C 1
ATOM 1407 O O . HIS A 1 184 ? -4.273 7.142 11.655 1.00 92.62 184 HIS A O 1
ATOM 1413 N N . ARG A 1 185 ? -6.440 7.032 12.195 1.00 94.69 185 ARG A N 1
ATOM 1414 C CA . ARG A 1 185 ? -6.692 5.746 11.526 1.00 94.69 185 ARG A CA 1
ATOM 1415 C C . ARG A 1 185 ? -6.798 5.915 10.021 1.00 94.69 185 ARG A C 1
ATOM 1417 O O . ARG A 1 185 ? -6.231 5.114 9.286 1.00 94.69 185 ARG A O 1
ATOM 1424 N N . LEU A 1 186 ? -7.462 6.978 9.567 1.00 95.75 186 LEU A N 1
ATOM 1425 C CA . LEU A 1 186 ? -7.480 7.338 8.151 1.00 95.75 186 LEU A CA 1
ATOM 1426 C C . LEU A 1 186 ? -6.053 7.590 7.642 1.00 95.75 186 LEU A C 1
ATOM 1428 O O . LEU A 1 186 ? -5.660 7.034 6.620 1.00 95.75 186 LEU A O 1
ATOM 1432 N N . ALA A 1 187 ? -5.254 8.347 8.400 1.00 94.44 187 ALA A N 1
ATOM 1433 C CA . ALA A 1 187 ? -3.846 8.578 8.099 1.00 94.44 187 ALA A CA 1
ATOM 1434 C C . ALA A 1 187 ? -3.051 7.266 8.038 1.00 94.44 187 ALA A C 1
ATOM 1436 O O . ALA A 1 187 ? -2.308 7.055 7.087 1.00 94.44 187 ALA A O 1
ATOM 1437 N N . TYR A 1 188 ? -3.250 6.340 8.981 1.00 95.31 188 TYR A N 1
ATOM 1438 C CA . TYR A 1 188 ? -2.615 5.021 8.920 1.00 95.31 188 TYR A CA 1
ATOM 1439 C C . TYR A 1 188 ? -3.000 4.235 7.653 1.00 95.31 188 TYR A C 1
ATOM 1441 O O . TYR A 1 188 ? -2.153 3.579 7.044 1.00 95.31 188 TYR A O 1
ATOM 1449 N N . VAL A 1 189 ? -4.262 4.310 7.217 1.00 96.50 189 VAL A N 1
ATOM 1450 C CA . VAL A 1 189 ? -4.738 3.631 6.001 1.00 96.50 189 VAL A CA 1
ATOM 1451 C C . VAL A 1 189 ? -4.196 4.274 4.721 1.00 96.50 189 VAL A C 1
ATOM 1453 O O . VAL A 1 189 ? -3.945 3.544 3.770 1.00 96.50 189 VAL A O 1
ATOM 1456 N N . PHE A 1 190 ? -3.972 5.587 4.660 1.00 96.69 190 PHE A N 1
ATOM 1457 C CA . PHE A 1 190 ? -3.630 6.262 3.395 1.00 96.69 190 PHE A CA 1
ATOM 1458 C C . PHE A 1 190 ? -2.187 6.775 3.294 1.00 96.69 190 PHE A C 1
ATOM 1460 O O . PHE A 1 190 ? -1.629 6.820 2.197 1.00 96.69 190 PHE A O 1
ATOM 1467 N N . ASN A 1 191 ? -1.535 7.124 4.401 1.00 94.56 191 ASN A N 1
ATOM 1468 C CA . ASN A 1 191 ? -0.145 7.568 4.359 1.00 94.56 191 ASN A CA 1
ATOM 1469 C C . ASN A 1 191 ? 0.778 6.416 3.939 1.00 94.56 191 ASN A C 1
ATOM 1471 O O . ASN A 1 191 ? 0.524 5.255 4.258 1.00 94.56 191 ASN A O 1
ATOM 1475 N N . GLY A 1 192 ? 1.850 6.735 3.213 1.00 93.69 192 GLY A N 1
ATOM 1476 C CA . GLY A 1 192 ? 2.756 5.736 2.638 1.00 93.69 192 GLY A CA 1
ATOM 1477 C C . GLY A 1 192 ? 2.319 5.187 1.275 1.00 93.69 192 GLY A C 1
ATOM 1478 O O . GLY A 1 192 ? 3.063 4.438 0.642 1.00 93.69 192 GLY A O 1
ATOM 1479 N N . ILE A 1 193 ? 1.128 5.556 0.777 1.00 96.31 193 ILE A N 1
ATOM 1480 C CA . ILE A 1 193 ? 0.672 5.141 -0.560 1.00 96.31 193 ILE A CA 1
ATOM 1481 C C . ILE A 1 193 ? 1.611 5.655 -1.657 1.00 96.31 193 ILE A C 1
ATOM 1483 O O . ILE A 1 193 ? 1.804 4.959 -2.647 1.00 96.31 193 ILE A O 1
ATOM 1487 N N . GLY A 1 194 ? 2.232 6.828 -1.500 1.00 95.88 194 GLY A N 1
ATOM 1488 C CA . GLY A 1 194 ? 3.192 7.351 -2.479 1.00 95.88 194 GLY A CA 1
ATOM 1489 C C . GLY A 1 194 ? 4.401 6.428 -2.658 1.00 95.88 194 GLY A C 1
ATOM 1490 O O . GLY A 1 194 ? 4.754 6.076 -3.784 1.00 95.88 194 GLY A O 1
ATOM 1491 N N . GLU A 1 195 ? 4.994 5.979 -1.554 1.00 95.38 195 GLU A N 1
ATOM 1492 C CA . GLU A 1 195 ? 6.090 5.007 -1.510 1.00 95.38 195 GLU A CA 1
ATOM 1493 C C . GLU A 1 195 ? 5.639 3.653 -2.059 1.00 95.38 195 GLU A C 1
ATOM 1495 O O . GLU A 1 195 ? 6.364 3.030 -2.833 1.00 95.38 195 GLU A O 1
ATOM 1500 N N . MET A 1 196 ? 4.415 3.230 -1.736 1.00 95.25 196 MET A N 1
ATOM 1501 C CA . MET A 1 196 ? 3.840 1.985 -2.240 1.00 95.25 196 MET A CA 1
ATOM 1502 C C . MET A 1 196 ? 3.597 2.013 -3.751 1.00 95.25 196 MET A C 1
ATOM 1504 O O . MET A 1 196 ? 3.947 1.066 -4.451 1.00 95.25 196 MET A O 1
ATOM 1508 N N . MET A 1 197 ? 3.044 3.106 -4.282 1.00 94.88 197 MET A N 1
ATOM 1509 C CA . MET A 1 197 ? 2.908 3.338 -5.721 1.00 94.88 197 MET A CA 1
ATOM 1510 C C . MET A 1 197 ? 4.281 3.305 -6.389 1.00 94.88 197 MET A C 1
ATOM 1512 O O . MET A 1 197 ? 4.449 2.694 -7.443 1.00 94.88 197 MET A O 1
ATOM 1516 N N . SER A 1 198 ? 5.273 3.936 -5.757 1.00 92.88 198 SER A N 1
ATOM 1517 C CA . SER A 1 198 ? 6.649 3.978 -6.239 1.00 92.88 198 SER A CA 1
ATOM 1518 C C . SER A 1 198 ? 7.255 2.583 -6.335 1.00 92.88 198 SER A C 1
ATOM 1520 O O . SER A 1 198 ? 7.745 2.185 -7.393 1.00 92.88 198 SER A O 1
ATOM 1522 N N . ALA A 1 199 ? 7.139 1.808 -5.255 1.00 91.56 199 ALA A N 1
ATOM 1523 C CA . ALA A 1 199 ? 7.547 0.419 -5.216 1.00 91.56 199 ALA A CA 1
ATOM 1524 C C . ALA A 1 199 ? 6.794 -0.393 -6.265 1.00 91.56 199 ALA A C 1
ATOM 1526 O O . ALA A 1 199 ? 7.442 -1.074 -7.038 1.00 91.56 199 ALA A O 1
ATOM 1527 N N . ALA A 1 200 ? 5.472 -0.274 -6.391 1.00 89.75 200 ALA A N 1
ATOM 1528 C CA . ALA A 1 200 ? 4.679 -1.029 -7.359 1.00 89.75 200 ALA A CA 1
ATOM 1529 C C . ALA A 1 200 ? 5.068 -0.762 -8.825 1.00 89.75 200 ALA A C 1
ATOM 1531 O O . ALA A 1 200 ? 5.119 -1.699 -9.623 1.00 89.75 200 ALA A O 1
ATOM 1532 N N . VAL A 1 201 ? 5.398 0.487 -9.177 1.00 87.62 201 VAL A N 1
ATOM 1533 C CA . VAL A 1 201 ? 5.906 0.845 -10.516 1.00 87.62 201 VAL A CA 1
ATOM 1534 C C . VAL A 1 201 ? 7.236 0.144 -10.819 1.00 87.62 201 VAL A C 1
ATOM 1536 O O . VAL A 1 201 ? 7.468 -0.253 -11.961 1.00 87.62 201 VAL A O 1
ATOM 1539 N N . VAL A 1 202 ? 8.099 -0.013 -9.813 1.00 86.25 202 VAL A N 1
ATOM 1540 C CA . VAL A 1 202 ? 9.431 -0.624 -9.948 1.00 86.25 202 VAL A CA 1
ATOM 1541 C C . VAL A 1 202 ? 9.386 -2.154 -9.795 1.00 86.25 202 VAL A C 1
ATOM 1543 O O . VAL A 1 202 ? 10.109 -2.875 -10.483 1.00 86.25 202 VAL A O 1
ATOM 1546 N N . TRP A 1 203 ? 8.507 -2.647 -8.919 1.00 76.75 203 TRP A N 1
ATOM 1547 C CA . TRP A 1 203 ? 8.485 -3.986 -8.329 1.00 76.75 203 TRP A CA 1
ATOM 1548 C C . TRP A 1 203 ? 8.367 -5.092 -9.364 1.00 76.75 203 TRP A C 1
ATOM 1550 O O . TRP A 1 203 ? 8.940 -6.153 -9.148 1.00 76.75 203 TRP A O 1
ATOM 1560 N N . ARG A 1 204 ? 7.712 -4.847 -10.506 1.00 63.00 204 ARG A N 1
ATOM 1561 C CA . ARG A 1 204 ? 7.828 -5.703 -11.693 1.00 63.00 204 ARG A CA 1
ATOM 1562 C C . ARG A 1 204 ? 7.219 -5.047 -12.923 1.00 63.00 204 ARG A C 1
ATOM 1564 O O . ARG A 1 204 ? 6.115 -5.369 -13.350 1.00 63.00 204 ARG A O 1
ATOM 1571 N N . TRP A 1 205 ? 7.994 -4.182 -13.564 1.00 61.97 205 TRP A N 1
ATOM 1572 C CA . TRP A 1 205 ? 7.719 -3.837 -14.952 1.00 61.97 205 TRP A CA 1
ATOM 1573 C C . TRP A 1 205 ? 8.035 -5.054 -15.846 1.00 61.97 205 TRP A C 1
ATOM 1575 O O . TRP A 1 205 ? 9.171 -5.249 -16.276 1.00 61.97 205 TRP A O 1
ATOM 1585 N N . GLN A 1 206 ? 7.047 -5.924 -16.085 1.00 53.28 206 GLN A N 1
ATOM 1586 C CA . GLN A 1 206 ? 7.169 -7.114 -16.949 1.00 53.28 206 GLN A CA 1
ATOM 1587 C C . GLN A 1 206 ? 6.633 -6.893 -18.361 1.00 53.28 206 GLN A C 1
ATOM 1589 O O . GLN A 1 206 ? 6.174 -7.838 -18.993 1.00 53.28 206 GLN A O 1
ATOM 1594 N N . GLY A 1 207 ? 6.675 -5.661 -18.862 1.00 48.75 207 GLY A N 1
ATOM 1595 C CA . GLY A 1 207 ? 6.215 -5.367 -20.207 1.00 48.75 207 GLY A CA 1
ATOM 1596 C C . GLY A 1 207 ? 7.016 -6.096 -21.285 1.00 48.75 207 GLY A C 1
ATOM 1597 O O . GLY A 1 207 ? 7.971 -5.544 -21.829 1.00 48.75 207 GLY A O 1
ATOM 1598 N N . GLU A 1 208 ? 6.622 -7.329 -21.619 1.00 40.91 208 GLU A N 1
ATOM 1599 C CA . GLU A 1 208 ? 7.020 -8.026 -22.849 1.00 40.91 208 GLU A CA 1
ATOM 1600 C C . GLU A 1 208 ? 6.564 -7.232 -24.088 1.00 40.91 208 GLU A C 1
ATOM 1602 O O . GLU A 1 208 ? 7.074 -7.439 -25.186 1.00 40.91 208 GLU A O 1
ATOM 1607 N N . GLY A 1 209 ? 5.657 -6.266 -23.901 1.00 47.47 209 GLY A N 1
ATOM 1608 C CA . GLY A 1 209 ? 5.041 -5.459 -24.938 1.00 47.47 209 GLY A CA 1
ATOM 1609 C C . GLY A 1 209 ? 5.665 -4.091 -25.190 1.00 47.47 209 GLY A C 1
ATOM 1610 O O . GLY A 1 209 ? 4.988 -3.284 -25.802 1.00 47.47 209 GLY A O 1
ATOM 1611 N N . GLY A 1 210 ? 6.892 -3.772 -24.751 1.00 45.06 210 GLY A N 1
ATOM 1612 C CA . GLY A 1 210 ? 7.675 -2.608 -25.231 1.00 45.06 210 GLY A CA 1
ATOM 1613 C C . GLY A 1 210 ? 7.001 -1.216 -25.199 1.00 45.06 210 GLY A C 1
ATOM 1614 O O . GLY A 1 210 ? 7.558 -0.258 -25.742 1.00 45.06 210 GLY A O 1
ATOM 1615 N N . SER A 1 211 ? 5.824 -1.078 -24.585 1.00 48.91 211 SER A N 1
ATOM 1616 C CA . SER A 1 211 ? 4.904 0.038 -24.803 1.00 48.91 211 SER A CA 1
ATOM 1617 C C . SER A 1 211 ? 5.004 1.066 -23.694 1.00 48.91 211 SER A C 1
ATOM 1619 O O . SER A 1 211 ? 5.078 2.254 -23.987 1.00 48.91 211 SER A O 1
ATOM 1621 N N . GLY A 1 212 ? 5.081 0.669 -22.427 1.00 51.75 212 GLY A N 1
ATOM 1622 C CA . GLY A 1 212 ? 4.738 1.592 -21.345 1.00 51.75 212 GLY A CA 1
ATOM 1623 C C . GLY A 1 212 ? 5.834 2.550 -20.870 1.00 51.75 212 GLY A C 1
ATOM 1624 O O . GLY A 1 212 ? 5.690 3.178 -19.826 1.00 51.75 212 GLY A O 1
ATOM 1625 N N . ALA A 1 213 ? 6.867 2.796 -21.680 1.00 54.22 213 ALA A N 1
ATOM 1626 C CA . ALA A 1 213 ? 7.515 4.112 -21.631 1.00 54.22 213 ALA A CA 1
ATOM 1627 C C . ALA A 1 213 ? 6.626 5.199 -22.276 1.00 54.22 213 ALA A C 1
ATOM 1629 O O . ALA A 1 213 ? 6.646 6.357 -21.858 1.00 54.22 213 ALA A O 1
ATOM 1630 N N . ARG A 1 214 ? 5.812 4.839 -23.283 1.00 58.09 214 ARG A N 1
ATOM 1631 C CA . ARG A 1 214 ? 4.794 5.725 -23.860 1.00 58.09 214 ARG A CA 1
ATOM 1632 C C . ARG A 1 214 ? 3.683 5.907 -22.832 1.00 58.09 214 ARG A C 1
ATOM 1634 O O . ARG A 1 214 ? 3.015 4.956 -22.452 1.00 58.09 214 ARG A O 1
ATOM 1641 N N . GLY A 1 215 ? 3.512 7.143 -22.374 1.00 69.94 215 GLY A N 1
ATOM 1642 C CA . GLY A 1 215 ? 2.529 7.484 -21.347 1.00 69.94 215 GLY A CA 1
ATOM 1643 C C . GLY A 1 215 ? 3.060 7.455 -19.912 1.00 69.94 215 GLY A C 1
ATOM 1644 O O . GLY A 1 215 ? 2.285 7.736 -19.006 1.00 69.94 215 GLY A O 1
ATOM 1645 N N . ALA A 1 216 ? 4.356 7.207 -19.682 1.00 77.38 216 ALA A N 1
ATOM 1646 C CA . ALA A 1 216 ? 4.957 7.252 -18.343 1.00 77.38 216 ALA A CA 1
ATOM 1647 C C . ALA A 1 216 ? 4.739 8.605 -17.630 1.00 77.38 216 ALA A C 1
ATOM 1649 O O . ALA A 1 216 ? 4.422 8.640 -16.441 1.00 77.38 216 ALA A O 1
ATOM 1650 N N . GLU A 1 217 ? 4.836 9.720 -18.361 1.00 80.69 217 GLU A N 1
ATOM 1651 C CA . GLU A 1 217 ? 4.553 11.059 -17.825 1.00 80.69 217 GLU A CA 1
ATOM 1652 C C . GLU A 1 217 ? 3.076 11.235 -17.456 1.00 80.69 217 GLU A C 1
ATOM 1654 O O . GLU A 1 217 ? 2.769 11.698 -16.359 1.00 80.69 217 GLU A O 1
ATOM 1659 N N . ALA A 1 218 ? 2.157 10.814 -18.332 1.00 84.19 218 ALA A N 1
ATOM 1660 C CA . ALA A 1 218 ? 0.716 10.867 -18.074 1.00 84.19 218 ALA A CA 1
ATOM 1661 C C . ALA A 1 218 ? 0.316 9.971 -16.888 1.00 84.19 218 ALA A C 1
ATOM 1663 O O . ALA A 1 218 ? -0.519 10.347 -16.061 1.00 84.19 218 ALA A O 1
ATOM 1664 N N . ARG A 1 219 ? 0.967 8.811 -16.762 1.00 85.31 219 ARG A N 1
ATOM 1665 C CA . ARG A 1 219 ? 0.835 7.889 -15.634 1.00 85.31 219 ARG A CA 1
ATOM 1666 C C . ARG A 1 219 ? 1.262 8.556 -14.332 1.00 85.31 219 ARG A C 1
ATOM 1668 O O . ARG A 1 219 ? 0.468 8.636 -13.400 1.00 85.31 219 ARG A O 1
ATOM 1675 N N . LEU A 1 220 ? 2.477 9.106 -14.281 1.00 89.50 220 LEU A N 1
ATOM 1676 C CA . LEU A 1 220 ? 2.974 9.830 -13.108 1.00 89.50 220 LEU A CA 1
ATOM 1677 C C . LEU A 1 220 ? 2.108 11.044 -12.768 1.00 89.50 220 LEU A C 1
ATOM 1679 O O . LEU A 1 220 ? 1.870 11.300 -11.592 1.00 89.50 220 LEU A O 1
ATOM 1683 N N . ALA A 1 221 ? 1.622 11.783 -13.767 1.00 91.62 221 ALA A N 1
ATOM 1684 C CA . ALA A 1 221 ? 0.705 12.898 -13.550 1.00 91.62 221 ALA A CA 1
ATOM 1685 C C . ALA A 1 221 ? -0.601 12.426 -12.896 1.00 91.62 221 ALA A C 1
ATOM 1687 O O . ALA A 1 221 ? -1.060 13.039 -11.937 1.00 91.62 221 ALA A O 1
ATOM 1688 N N . THR A 1 222 ? -1.156 11.299 -13.348 1.00 93.50 222 THR A N 1
ATOM 1689 C CA . THR A 1 222 ? -2.356 10.692 -12.751 1.00 93.50 222 THR A CA 1
ATOM 1690 C C . THR A 1 222 ? -2.123 10.302 -11.290 1.00 93.50 222 THR A C 1
ATOM 1692 O O . THR A 1 222 ? -2.929 10.653 -10.431 1.00 93.50 222 THR A O 1
ATOM 1695 N N . LEU A 1 223 ? -0.998 9.646 -10.985 1.00 95.00 223 LEU A N 1
ATOM 1696 C CA . LEU A 1 223 ? -0.647 9.272 -9.609 1.00 95.00 223 LEU A CA 1
ATOM 1697 C C . LEU A 1 223 ? -0.440 10.502 -8.715 1.00 95.00 223 LEU A C 1
ATOM 1699 O O . LEU A 1 223 ? -0.961 10.548 -7.605 1.00 95.00 223 LEU A O 1
ATOM 1703 N N . ARG A 1 224 ? 0.250 11.536 -9.212 1.00 95.88 224 ARG A N 1
ATOM 1704 C CA . ARG A 1 224 ? 0.436 12.801 -8.482 1.00 95.88 224 ARG A CA 1
ATOM 1705 C C . ARG A 1 224 ? -0.891 13.500 -8.198 1.00 95.88 224 ARG A C 1
ATOM 1707 O O . ARG A 1 224 ? -1.088 13.964 -7.081 1.00 95.88 224 ARG A O 1
ATOM 1714 N N . HIS A 1 225 ? -1.804 13.550 -9.168 1.00 96.31 225 HIS A N 1
ATOM 1715 C CA . HIS A 1 225 ? -3.138 14.114 -8.953 1.00 96.31 225 HIS A CA 1
ATOM 1716 C C . HIS A 1 225 ? -3.946 13.311 -7.930 1.00 96.31 225 HIS A C 1
ATOM 1718 O O . HIS A 1 225 ? -4.629 13.911 -7.107 1.00 96.31 225 HIS A O 1
ATOM 1724 N N . CYS A 1 226 ? -3.846 11.978 -7.943 1.00 97.62 226 CYS A N 1
ATOM 1725 C CA . CYS A 1 226 ? -4.479 11.128 -6.936 1.00 97.62 226 CYS A CA 1
ATOM 1726 C C . CYS A 1 226 ? -3.958 11.441 -5.527 1.00 97.62 226 CYS A C 1
ATOM 1728 O O . CYS A 1 226 ? -4.758 11.725 -4.640 1.00 97.62 226 CYS A O 1
ATOM 1730 N N . LEU A 1 227 ? -2.634 11.471 -5.335 1.00 97.56 227 LEU A N 1
ATOM 1731 C CA . LEU A 1 227 ? -2.030 11.817 -4.044 1.00 97.56 227 LEU A CA 1
ATOM 1732 C C . LEU A 1 227 ? -2.443 13.221 -3.589 1.00 97.56 227 LEU A C 1
ATOM 1734 O O . LEU A 1 227 ? -2.837 13.393 -2.441 1.00 97.56 227 LEU A O 1
ATOM 1738 N N . ALA A 1 228 ? -2.449 14.202 -4.495 1.00 97.06 228 ALA A N 1
ATOM 1739 C CA . ALA A 1 228 ? -2.901 15.555 -4.184 1.00 97.06 228 ALA A CA 1
ATOM 1740 C C . ALA A 1 228 ? -4.377 15.597 -3.747 1.00 97.06 228 ALA A C 1
ATOM 1742 O O . ALA A 1 228 ? -4.703 16.264 -2.769 1.00 97.06 228 ALA A O 1
ATOM 1743 N N . ALA A 1 229 ? -5.262 14.857 -4.423 1.00 97.25 229 ALA A N 1
ATOM 1744 C CA . ALA A 1 229 ? -6.676 14.755 -4.054 1.00 97.25 229 ALA A CA 1
ATOM 1745 C C . ALA A 1 229 ? -6.892 14.051 -2.699 1.00 97.25 229 ALA A C 1
ATOM 1747 O O . ALA A 1 229 ? -7.825 14.387 -1.971 1.00 97.25 229 ALA A O 1
ATOM 1748 N N . LEU A 1 230 ? -6.003 13.125 -2.331 1.00 96.50 230 LEU A N 1
ATOM 1749 C CA . LEU A 1 230 ? -5.961 12.490 -1.011 1.00 96.50 230 LEU A CA 1
ATOM 1750 C C . LEU A 1 230 ? -5.251 13.348 0.055 1.00 96.50 230 LEU A C 1
ATOM 1752 O O . LEU A 1 230 ? -5.176 12.931 1.205 1.00 96.50 230 LEU A O 1
ATOM 1756 N N . HIS A 1 231 ? -4.740 14.534 -0.297 1.00 94.81 231 HIS A N 1
ATOM 1757 C CA . HIS A 1 231 ? -3.905 15.385 0.566 1.00 94.81 231 HIS A CA 1
ATOM 1758 C C . HIS A 1 231 ? -2.635 14.683 1.082 1.00 94.81 231 HIS A C 1
ATOM 1760 O O . HIS A 1 231 ? -2.168 14.939 2.191 1.00 94.81 231 HIS A O 1
ATOM 1766 N N . LEU A 1 232 ? -2.063 13.804 0.259 1.00 92.94 232 LEU A N 1
ATOM 1767 C CA . LEU A 1 232 ? -0.848 13.051 0.543 1.00 92.94 232 LEU A CA 1
ATOM 1768 C C . LEU A 1 232 ? 0.368 13.665 -0.162 1.00 92.94 232 LEU A C 1
ATOM 1770 O O . LEU A 1 232 ? 0.240 14.240 -1.251 1.00 92.94 232 LEU A O 1
ATOM 1774 N N . PRO A 1 233 ? 1.571 13.517 0.416 1.00 90.12 233 PRO A N 1
ATOM 1775 C CA . PRO A 1 233 ? 2.785 14.009 -0.207 1.00 90.12 233 PRO A CA 1
ATOM 1776 C C . PRO A 1 233 ? 3.137 13.179 -1.453 1.00 90.12 233 PRO A C 1
ATOM 1778 O O . PRO A 1 233 ? 2.896 11.975 -1.530 1.00 90.12 233 PRO A O 1
ATOM 1781 N N . HIS A 1 234 ? 3.701 13.844 -2.462 1.00 88.06 234 HIS A N 1
ATOM 1782 C CA . HIS A 1 234 ? 4.050 13.227 -3.747 1.00 88.06 234 HIS A CA 1
ATOM 1783 C C . HIS A 1 234 ? 5.531 12.839 -3.862 1.00 88.06 234 HIS A C 1
ATOM 1785 O O . HIS A 1 234 ? 5.953 12.313 -4.895 1.00 88.06 234 HIS A O 1
ATOM 1791 N N . ASP A 1 235 ? 6.348 13.148 -2.856 1.00 86.06 235 ASP A N 1
ATOM 1792 C CA . ASP A 1 235 ? 7.792 12.897 -2.852 1.00 86.06 235 ASP A CA 1
ATOM 1793 C C . ASP A 1 235 ? 8.128 11.397 -2.833 1.00 86.06 235 ASP A C 1
ATOM 1795 O O . ASP A 1 235 ? 9.146 10.996 -3.403 1.00 86.06 235 ASP A O 1
ATOM 1799 N N . GLY A 1 236 ? 7.225 10.554 -2.323 1.00 84.75 236 GLY 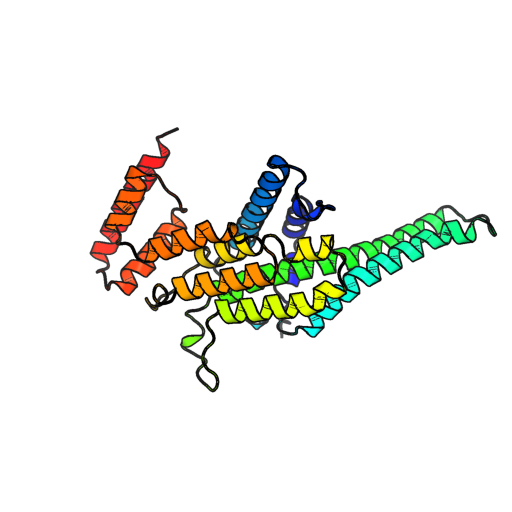A N 1
ATOM 1800 C CA . GLY A 1 236 ? 7.318 9.095 -2.443 1.00 84.75 236 GLY A CA 1
ATOM 1801 C C . GLY A 1 236 ? 7.443 8.595 -3.894 1.00 84.75 236 GLY A C 1
ATOM 1802 O O . GLY A 1 236 ? 8.101 7.587 -4.157 1.00 84.75 236 GLY A O 1
ATOM 1803 N N . LEU A 1 237 ? 6.925 9.338 -4.885 1.00 91.69 237 LEU A N 1
ATOM 1804 C CA . LEU A 1 237 ? 6.990 8.968 -6.310 1.00 91.69 237 LEU A CA 1
ATOM 1805 C C . LEU A 1 237 ? 8.342 9.264 -6.985 1.00 91.69 237 LEU A C 1
ATOM 1807 O O . LEU A 1 237 ? 8.497 8.996 -8.180 1.00 91.69 237 LEU A O 1
ATOM 1811 N N . HIS A 1 238 ? 9.329 9.820 -6.275 1.00 89.81 238 HIS A N 1
ATOM 1812 C CA . HIS A 1 238 ? 10.627 10.164 -6.869 1.00 89.81 238 HIS A CA 1
ATOM 1813 C C . HIS A 1 238 ? 11.347 8.943 -7.459 1.00 89.81 238 HIS A C 1
ATOM 1815 O O . HIS A 1 238 ? 11.838 9.015 -8.588 1.00 89.81 238 HIS A O 1
ATOM 1821 N N . ARG A 1 239 ? 11.352 7.809 -6.745 1.00 89.88 239 ARG A N 1
ATOM 1822 C CA . ARG A 1 239 ? 11.983 6.565 -7.221 1.00 89.88 239 ARG A CA 1
ATOM 1823 C C . ARG A 1 239 ? 11.296 6.022 -8.478 1.00 89.88 239 ARG A C 1
ATOM 1825 O O . ARG A 1 239 ? 11.988 5.692 -9.438 1.00 89.88 239 ARG A O 1
ATOM 1832 N N . ALA A 1 240 ? 9.962 6.014 -8.534 1.00 90.50 240 ALA A N 1
ATOM 1833 C CA . ALA A 1 240 ? 9.221 5.662 -9.748 1.00 90.50 240 ALA A CA 1
ATOM 1834 C C . ALA A 1 240 ? 9.513 6.602 -10.920 1.00 90.50 240 ALA A C 1
ATOM 1836 O O . ALA A 1 240 ? 9.680 6.136 -12.044 1.00 90.50 240 ALA A O 1
ATOM 1837 N N . HIS A 1 241 ? 9.608 7.912 -10.680 1.00 90.69 241 HIS A N 1
ATOM 1838 C CA . HIS A 1 241 ? 9.971 8.861 -11.730 1.00 90.69 241 HIS A CA 1
ATOM 1839 C C . HIS A 1 241 ? 11.369 8.576 -12.292 1.00 90.69 241 HIS A C 1
ATOM 1841 O O . HIS A 1 241 ? 11.526 8.471 -13.508 1.00 90.69 241 HIS A O 1
ATOM 1847 N N . ALA A 1 242 ? 12.359 8.378 -11.417 1.00 91.44 242 ALA A N 1
ATOM 1848 C CA . ALA A 1 242 ? 13.713 8.016 -11.820 1.00 91.44 242 ALA A CA 1
ATOM 1849 C C . ALA A 1 242 ? 13.746 6.686 -12.594 1.00 91.44 242 ALA A C 1
ATOM 1851 O O . ALA A 1 242 ? 14.444 6.583 -13.602 1.00 91.44 242 ALA A O 1
ATOM 1852 N N . TYR A 1 243 ? 12.954 5.691 -12.180 1.00 90.38 243 TYR A N 1
ATOM 1853 C CA . TYR A 1 243 ? 12.884 4.396 -12.859 1.00 90.38 243 TYR A CA 1
ATOM 1854 C C . TYR A 1 243 ? 12.230 4.504 -14.238 1.00 90.38 243 TYR A C 1
ATOM 1856 O O . TYR A 1 243 ? 12.747 3.984 -15.220 1.00 90.38 243 TYR A O 1
ATOM 1864 N N . LEU A 1 244 ? 11.123 5.236 -14.356 1.00 87.06 244 LEU A N 1
ATOM 1865 C CA . LEU A 1 244 ? 10.471 5.458 -15.646 1.00 87.06 244 LEU A CA 1
ATOM 1866 C C . LEU A 1 244 ? 11.376 6.240 -16.607 1.00 87.06 244 LEU A C 1
ATOM 1868 O O . LEU A 1 244 ? 11.432 5.908 -17.790 1.00 87.06 244 LEU A O 1
ATOM 1872 N N . HIS A 1 245 ? 12.142 7.213 -16.103 1.00 88.88 245 HIS A N 1
ATOM 1873 C CA . HIS A 1 245 ? 13.175 7.887 -16.889 1.00 88.88 245 HIS A CA 1
ATOM 1874 C C . HIS A 1 245 ? 14.276 6.910 -17.328 1.00 88.88 245 HIS A C 1
ATOM 1876 O O . HIS A 1 245 ? 14.636 6.899 -18.505 1.00 88.88 245 HIS A O 1
ATOM 1882 N N . LEU A 1 246 ? 14.759 6.038 -16.432 1.00 91.00 246 LEU A N 1
ATOM 1883 C CA . LEU A 1 246 ? 15.736 4.987 -16.748 1.00 91.00 246 LEU A CA 1
ATOM 1884 C C . LEU A 1 246 ? 15.285 4.137 -17.945 1.00 91.00 246 LEU A C 1
ATOM 1886 O O . LEU A 1 246 ? 16.083 3.858 -18.835 1.00 91.00 246 LEU A O 1
ATOM 1890 N N . LEU A 1 247 ? 13.996 3.781 -18.015 1.00 86.94 247 LEU A N 1
ATOM 1891 C CA . LEU A 1 247 ? 13.438 3.018 -19.137 1.00 86.94 247 LEU A CA 1
ATOM 1892 C C . LEU A 1 247 ? 13.504 3.772 -20.473 1.00 86.94 247 LEU A C 1
ATOM 1894 O O . LEU A 1 247 ? 13.443 3.148 -21.533 1.00 86.94 247 LEU A O 1
ATOM 1898 N N . THR A 1 248 ? 13.606 5.102 -20.475 1.00 86.31 248 THR A N 1
ATOM 1899 C CA . THR A 1 248 ? 13.747 5.890 -21.710 1.00 86.31 248 THR A CA 1
ATOM 1900 C C . THR A 1 248 ? 15.179 5.892 -22.249 1.00 86.31 248 THR A C 1
ATOM 1902 O O . THR A 1 248 ? 15.346 5.915 -23.473 1.00 86.31 248 THR A O 1
ATOM 1905 N N . CYS A 1 249 ? 16.176 5.749 -21.373 1.00 90.44 249 CYS A N 1
ATOM 1906 C CA . CYS A 1 249 ? 17.602 5.789 -21.689 1.00 90.44 249 CYS A CA 1
ATOM 1907 C C . CYS A 1 249 ? 18.081 4.624 -22.577 1.00 90.44 249 CYS A C 1
ATOM 1909 O O . CYS A 1 249 ? 17.368 3.643 -22.835 1.00 90.44 249 CYS A O 1
ATOM 1911 N N . THR A 1 250 ? 19.293 4.756 -23.113 1.00 92.56 250 THR A N 1
ATOM 1912 C CA . THR A 1 250 ? 20.044 3.662 -23.752 1.00 92.56 250 THR A CA 1
ATOM 1913 C C . THR A 1 250 ? 20.771 2.813 -22.699 1.00 92.56 250 THR A C 1
ATOM 1915 O O . THR A 1 250 ? 21.089 3.318 -21.619 1.00 92.56 250 THR A O 1
ATOM 1918 N N . PRO A 1 251 ? 21.076 1.530 -22.976 1.00 94.56 251 PRO A N 1
ATOM 1919 C CA . PRO A 1 251 ? 21.922 0.730 -22.088 1.00 94.56 251 PRO A CA 1
ATOM 1920 C C . PRO A 1 251 ? 23.263 1.408 -21.761 1.00 94.56 251 PRO A C 1
ATOM 1922 O O . PRO A 1 251 ? 23.718 1.353 -20.620 1.00 94.56 251 PRO A O 1
ATOM 1925 N N . GLU A 1 252 ? 23.880 2.084 -22.731 1.00 95.19 252 GLU A N 1
ATOM 1926 C CA . GLU A 1 252 ? 25.157 2.789 -22.592 1.00 95.19 252 GLU A CA 1
ATOM 1927 C C . GLU A 1 252 ? 25.062 4.003 -21.665 1.00 95.19 252 GLU A C 1
ATOM 1929 O O . GLU A 1 252 ? 25.926 4.177 -20.801 1.00 95.19 252 GLU A O 1
ATOM 1934 N N . GLU A 1 253 ? 24.008 4.814 -21.803 1.00 95.94 253 GLU A N 1
ATOM 1935 C CA . GLU A 1 253 ? 23.720 5.937 -20.899 1.00 95.94 253 GLU A CA 1
ATOM 1936 C C . GLU A 1 253 ? 23.563 5.444 -19.460 1.00 95.94 253 GLU A C 1
ATOM 1938 O O . GLU A 1 253 ? 24.124 6.035 -18.536 1.00 95.94 253 GLU A O 1
ATOM 1943 N N . ILE A 1 254 ? 22.850 4.330 -19.267 1.00 95.56 254 ILE A N 1
ATOM 1944 C CA . ILE A 1 254 ? 22.641 3.749 -17.939 1.00 95.56 254 ILE A CA 1
ATOM 1945 C C . ILE A 1 254 ? 23.964 3.258 -17.350 1.00 95.56 254 ILE A C 1
ATOM 1947 O O . ILE A 1 254 ? 24.285 3.597 -16.214 1.00 95.56 254 ILE A O 1
ATOM 1951 N N . ILE A 1 255 ? 24.752 2.494 -18.112 1.00 95.44 255 ILE A N 1
ATOM 1952 C CA . ILE A 1 255 ? 26.052 1.977 -17.656 1.00 95.44 255 ILE A CA 1
ATOM 1953 C C . ILE A 1 255 ? 26.992 3.130 -17.292 1.00 95.44 255 ILE A C 1
ATOM 1955 O O . ILE A 1 255 ? 27.659 3.074 -16.260 1.00 95.44 255 ILE A O 1
ATOM 1959 N N . THR A 1 256 ? 27.028 4.179 -18.114 1.00 95.06 256 THR A N 1
ATOM 1960 C CA . THR A 1 256 ? 27.833 5.381 -17.857 1.00 95.06 256 THR A CA 1
ATOM 1961 C C . THR A 1 256 ? 27.377 6.066 -16.574 1.00 95.06 256 THR A C 1
ATOM 1963 O O . THR A 1 256 ? 28.188 6.296 -15.681 1.00 95.06 256 THR A O 1
ATOM 1966 N N . SER A 1 257 ? 26.069 6.282 -16.420 1.00 94.19 257 SER A N 1
ATOM 1967 C CA . SER A 1 257 ? 25.500 6.879 -15.212 1.00 94.19 257 SER A CA 1
ATOM 1968 C C . SER A 1 257 ? 25.817 6.066 -13.954 1.00 94.19 257 SER A C 1
ATOM 1970 O O . SER A 1 257 ? 26.140 6.657 -12.929 1.00 94.19 257 SER A O 1
ATOM 1972 N N . VAL A 1 258 ? 25.758 4.730 -14.007 1.00 94.75 258 VAL A N 1
ATOM 1973 C CA . VAL A 1 258 ? 26.103 3.866 -12.863 1.00 94.75 258 VAL A CA 1
ATOM 1974 C C . VAL A 1 258 ? 27.584 3.990 -12.497 1.00 94.75 258 VAL A C 1
ATOM 1976 O O . VAL A 1 258 ? 27.914 4.021 -11.316 1.00 94.75 258 VAL A O 1
ATOM 1979 N N . ARG A 1 259 ? 28.479 4.101 -13.486 1.00 93.50 259 ARG A N 1
ATOM 1980 C CA . ARG A 1 259 ? 29.922 4.280 -13.243 1.00 93.50 259 ARG A CA 1
ATOM 1981 C C . ARG A 1 259 ? 30.254 5.641 -12.642 1.00 93.50 259 ARG A C 1
ATOM 1983 O O . ARG A 1 259 ? 31.139 5.727 -11.803 1.00 93.50 259 ARG A O 1
ATOM 1990 N N . GLU A 1 260 ? 29.573 6.690 -13.093 1.00 93.12 260 GLU A N 1
ATOM 1991 C CA . GLU A 1 260 ? 29.859 8.066 -12.677 1.00 93.12 260 GLU A CA 1
ATOM 1992 C C . GLU A 1 260 ? 29.170 8.449 -11.366 1.00 93.12 260 GLU A C 1
ATOM 1994 O O . GLU A 1 260 ? 29.747 9.166 -10.552 1.00 93.12 260 GLU A O 1
ATOM 1999 N N . LYS A 1 261 ? 27.923 8.008 -11.173 1.00 91.19 261 LYS A N 1
ATOM 2000 C CA . LYS A 1 261 ? 27.041 8.466 -10.086 1.00 91.19 261 LYS A CA 1
ATOM 2001 C C . LYS A 1 261 ? 26.686 7.368 -9.084 1.00 91.19 261 LYS A C 1
ATOM 2003 O O . LYS A 1 261 ? 26.020 7.657 -8.096 1.00 91.19 261 LYS A O 1
ATOM 2008 N N . GLY A 1 262 ? 27.101 6.128 -9.336 1.00 91.25 262 GLY A N 1
ATOM 2009 C CA . GLY A 1 262 ? 26.721 4.967 -8.538 1.00 91.25 262 GLY A CA 1
ATOM 2010 C C . GLY A 1 262 ? 25.355 4.383 -8.912 1.00 91.25 262 GLY A C 1
ATOM 2011 O O . GLY A 1 262 ? 24.590 4.934 -9.711 1.00 91.25 262 GLY A O 1
ATOM 2012 N N . ALA A 1 263 ? 25.062 3.218 -8.334 1.00 91.38 263 ALA A N 1
ATOM 2013 C CA . ALA A 1 263 ? 23.803 2.509 -8.531 1.00 91.38 263 ALA A CA 1
ATOM 2014 C C . ALA A 1 263 ? 22.664 3.176 -7.741 1.00 91.38 263 ALA A C 1
ATOM 2016 O O . ALA A 1 263 ? 22.787 3.409 -6.543 1.00 91.38 263 ALA A O 1
ATOM 2017 N N . GLN A 1 264 ? 21.545 3.451 -8.414 1.00 90.81 264 GLN A N 1
ATOM 2018 C CA . GLN A 1 264 ? 20.320 3.995 -7.800 1.00 90.81 264 GLN A CA 1
ATOM 2019 C C . GLN A 1 264 ? 19.228 2.933 -7.619 1.00 90.81 264 GLN A C 1
ATOM 2021 O O . GLN A 1 264 ? 18.265 3.143 -6.887 1.00 90.81 264 GLN A O 1
ATOM 2026 N N . PHE A 1 265 ? 19.378 1.806 -8.310 1.00 91.00 265 PHE A N 1
ATOM 2027 C CA . PHE A 1 265 ? 18.457 0.679 -8.307 1.00 91.00 265 PHE A CA 1
ATOM 2028 C C . PHE A 1 265 ? 19.221 -0.602 -7.986 1.00 91.00 265 PHE A C 1
ATOM 2030 O O . PHE A 1 265 ? 20.447 -0.670 -8.111 1.00 91.00 265 PHE A O 1
ATOM 2037 N N . THR A 1 266 ? 18.498 -1.631 -7.572 1.00 88.31 266 THR A N 1
ATOM 2038 C CA . THR A 1 266 ? 19.077 -2.955 -7.345 1.00 88.31 266 THR A CA 1
ATOM 2039 C C . THR A 1 266 ? 19.487 -3.600 -8.669 1.00 88.31 266 THR A C 1
ATOM 2041 O O . THR A 1 266 ? 18.982 -3.255 -9.741 1.00 88.31 266 THR A O 1
ATOM 2044 N N . GLU A 1 267 ? 20.387 -4.583 -8.610 1.00 88.19 267 GLU A N 1
ATOM 2045 C CA . GLU A 1 267 ? 20.795 -5.337 -9.799 1.00 88.19 267 GLU A CA 1
ATOM 2046 C C . GLU A 1 267 ? 19.579 -5.927 -10.528 1.00 88.19 267 GLU A C 1
ATOM 2048 O O . GLU A 1 267 ? 19.441 -5.749 -11.736 1.00 88.19 267 GLU A O 1
ATOM 2053 N N . LEU A 1 268 ? 18.641 -6.537 -9.797 1.00 84.94 268 LEU A N 1
ATOM 2054 C CA . LEU A 1 268 ? 17.423 -7.110 -10.372 1.00 84.94 268 LEU A CA 1
ATOM 2055 C C . LEU A 1 268 ? 16.555 -6.062 -11.090 1.00 84.94 268 LEU A C 1
ATOM 2057 O O . LEU A 1 268 ? 16.029 -6.330 -12.171 1.00 84.94 268 LEU A O 1
ATOM 2061 N N . GLU A 1 269 ? 16.422 -4.863 -10.523 1.00 87.75 269 GLU A N 1
ATOM 2062 C CA . GLU A 1 269 ? 15.668 -3.760 -11.129 1.00 87.75 269 GLU A CA 1
ATOM 2063 C C . GLU A 1 269 ? 16.314 -3.271 -12.430 1.00 87.75 269 GLU A C 1
ATOM 2065 O O . GLU A 1 269 ? 15.600 -3.037 -13.412 1.00 87.75 269 GLU A O 1
ATOM 2070 N N . TYR A 1 270 ? 17.650 -3.186 -12.478 1.00 91.31 270 TYR A N 1
ATOM 2071 C CA . TYR A 1 270 ? 18.378 -2.891 -13.713 1.00 91.31 270 TYR A CA 1
ATOM 2072 C C . TYR A 1 270 ? 18.250 -4.017 -14.744 1.00 91.31 270 TYR A C 1
ATOM 2074 O O . TYR A 1 270 ? 18.036 -3.737 -15.924 1.00 91.31 270 TYR A O 1
ATOM 2082 N N . LEU A 1 271 ? 18.331 -5.284 -14.323 1.00 87.94 271 LEU A N 1
ATOM 2083 C CA . LEU A 1 271 ? 18.126 -6.433 -15.211 1.00 87.94 271 LEU A CA 1
ATOM 2084 C C . LEU A 1 271 ? 16.734 -6.390 -15.852 1.00 87.94 271 LEU A C 1
ATOM 2086 O O . LEU A 1 271 ? 16.596 -6.633 -17.052 1.00 87.94 271 LEU A O 1
ATOM 2090 N N . ASN A 1 272 ? 15.704 -6.054 -15.074 1.00 84.75 272 ASN A N 1
ATOM 2091 C CA . ASN A 1 272 ? 14.347 -5.891 -15.585 1.00 84.75 272 ASN A CA 1
ATOM 2092 C C . ASN A 1 272 ? 14.242 -4.694 -16.540 1.00 84.75 272 ASN A C 1
ATOM 2094 O O . ASN A 1 272 ? 13.707 -4.848 -17.637 1.00 84.75 272 ASN A O 1
ATOM 2098 N N . ALA A 1 273 ? 14.839 -3.549 -16.198 1.00 87.31 273 ALA A N 1
ATOM 2099 C CA . ALA A 1 273 ? 14.872 -2.382 -17.078 1.00 87.31 273 ALA A CA 1
ATOM 2100 C C . ALA A 1 273 ? 15.540 -2.697 -18.430 1.00 87.31 273 ALA A C 1
ATOM 2102 O O . ALA A 1 273 ? 15.011 -2.348 -19.483 1.00 87.31 273 ALA A O 1
ATOM 2103 N N . PHE A 1 274 ? 16.661 -3.423 -18.427 1.00 89.75 274 PHE A N 1
ATOM 2104 C CA . PHE A 1 274 ? 17.383 -3.793 -19.648 1.00 89.75 274 PHE A CA 1
ATOM 2105 C C . PHE A 1 274 ? 16.571 -4.734 -20.540 1.00 89.75 274 PHE A C 1
ATOM 2107 O O . PHE A 1 274 ? 16.586 -4.566 -21.760 1.00 89.75 274 PHE A O 1
ATOM 2114 N N . LYS A 1 275 ? 15.809 -5.674 -19.963 1.00 85.31 275 LYS A N 1
ATOM 2115 C CA . LYS A 1 275 ? 14.880 -6.522 -20.734 1.00 85.31 275 LYS A CA 1
ATOM 2116 C C . LYS A 1 275 ? 13.857 -5.673 -21.494 1.00 85.31 275 LYS A C 1
ATOM 2118 O O . LYS A 1 275 ? 13.672 -5.869 -22.693 1.00 85.31 275 LYS A O 1
ATOM 2123 N N . VAL A 1 276 ? 13.255 -4.695 -20.819 1.00 81.88 276 VAL A N 1
ATOM 2124 C CA . VAL A 1 276 ? 12.238 -3.794 -21.388 1.00 81.88 276 VAL A CA 1
ATOM 2125 C C . VAL A 1 276 ? 12.834 -2.902 -22.473 1.00 81.88 276 VAL A C 1
ATOM 2127 O O . VAL A 1 276 ? 12.286 -2.792 -23.569 1.00 81.88 276 VAL A O 1
ATOM 2130 N N . ILE A 1 277 ? 13.989 -2.293 -22.191 1.00 86.75 277 ILE A N 1
ATOM 2131 C CA . ILE A 1 277 ? 14.715 -1.440 -23.138 1.00 86.75 277 ILE A CA 1
ATOM 2132 C C . ILE A 1 277 ? 15.105 -2.241 -24.384 1.00 86.75 277 ILE A C 1
ATOM 2134 O O . ILE A 1 277 ? 14.919 -1.758 -25.500 1.00 86.75 277 ILE A O 1
ATOM 2138 N N . GLY A 1 278 ? 15.600 -3.469 -24.204 1.00 86.44 278 GLY A N 1
ATOM 2139 C CA . GLY A 1 278 ? 15.955 -4.377 -25.291 1.00 86.44 278 GLY A CA 1
ATOM 2140 C C . GLY A 1 278 ? 14.787 -4.721 -26.191 1.00 86.44 278 GLY A C 1
ATOM 2141 O O . GLY A 1 278 ? 14.899 -4.563 -27.405 1.00 86.44 278 GLY A O 1
ATOM 2142 N N . ALA A 1 279 ? 13.667 -5.138 -25.595 1.00 82.88 279 ALA A N 1
ATOM 2143 C CA . ALA A 1 279 ? 12.446 -5.456 -26.324 1.00 82.88 279 ALA A CA 1
ATOM 2144 C C . ALA A 1 279 ? 11.933 -4.240 -27.110 1.00 82.88 279 ALA A C 1
ATOM 2146 O O . ALA A 1 279 ? 11.705 -4.335 -28.313 1.00 82.88 279 ALA A O 1
ATOM 2147 N N . ARG A 1 280 ? 11.844 -3.066 -26.466 1.00 81.75 280 ARG A N 1
ATOM 2148 C CA . ARG A 1 280 ? 11.365 -1.828 -27.106 1.00 81.75 280 ARG A CA 1
ATOM 2149 C C . ARG A 1 280 ? 12.250 -1.377 -28.266 1.00 81.75 280 ARG A C 1
ATOM 2151 O O . ARG A 1 280 ? 11.749 -0.868 -29.265 1.00 81.75 280 ARG A O 1
ATOM 2158 N N . ARG A 1 281 ? 13.568 -1.487 -28.106 1.00 85.12 281 ARG A N 1
ATOM 2159 C CA . ARG A 1 281 ? 14.547 -1.022 -29.099 1.00 85.12 281 ARG A CA 1
ATOM 2160 C C . ARG A 1 281 ? 14.885 -2.085 -30.149 1.00 85.12 281 ARG A C 1
ATOM 2162 O O . ARG A 1 281 ? 15.638 -1.779 -31.065 1.00 85.12 281 ARG A O 1
ATOM 2169 N N . GLY A 1 282 ? 14.352 -3.304 -30.027 1.00 85.44 282 GLY A N 1
ATOM 2170 C CA . GLY A 1 282 ? 14.654 -4.410 -30.937 1.00 85.44 282 GLY A CA 1
ATOM 2171 C C . GLY A 1 282 ? 16.126 -4.831 -30.908 1.00 85.44 282 GLY A C 1
ATOM 2172 O O . GLY A 1 282 ? 16.677 -5.196 -31.944 1.00 85.44 282 GLY A O 1
ATOM 2173 N N . LEU A 1 283 ? 16.784 -4.737 -29.745 1.00 87.44 283 LEU A N 1
ATOM 2174 C CA . LEU A 1 283 ? 18.204 -5.077 -29.615 1.00 87.44 283 LEU A CA 1
ATOM 2175 C C . LEU A 1 283 ? 18.421 -6.580 -29.797 1.00 87.44 283 LEU A C 1
ATOM 2177 O O . LEU A 1 283 ? 17.668 -7.400 -29.262 1.00 87.44 283 LEU A O 1
ATOM 2181 N N . ALA A 1 284 ? 19.489 -6.955 -30.506 1.00 89.81 284 ALA A N 1
ATOM 2182 C CA . ALA A 1 284 ? 19.811 -8.360 -30.686 1.00 89.81 284 ALA A CA 1
ATOM 2183 C C . ALA A 1 284 ? 20.182 -9.007 -29.335 1.00 89.81 284 ALA A C 1
ATOM 2185 O O . ALA A 1 284 ? 20.818 -8.374 -28.484 1.00 89.81 284 ALA A O 1
ATOM 2186 N N . PRO A 1 285 ? 19.881 -10.304 -29.127 1.00 88.31 285 PRO A N 1
ATOM 2187 C CA . PRO A 1 285 ? 20.228 -10.991 -27.883 1.00 88.31 285 PRO A CA 1
ATOM 2188 C C . PRO A 1 285 ? 21.729 -10.967 -27.555 1.00 88.31 285 PRO A C 1
ATOM 2190 O O . PRO A 1 285 ? 22.107 -11.046 -26.387 1.00 88.31 285 PRO A O 1
ATOM 2193 N N . ALA A 1 286 ? 22.595 -10.890 -28.570 1.00 90.62 286 ALA A N 1
ATOM 2194 C CA . ALA A 1 286 ? 24.041 -10.788 -28.384 1.00 90.62 286 ALA A CA 1
ATOM 2195 C C . ALA A 1 286 ? 24.454 -9.434 -27.789 1.00 90.62 286 ALA A C 1
ATOM 2197 O O . ALA A 1 286 ? 25.199 -9.418 -26.808 1.00 90.62 286 ALA A O 1
ATOM 2198 N N . ASP A 1 287 ? 23.908 -8.340 -28.320 1.00 90.81 287 ASP A N 1
ATOM 2199 C CA . ASP A 1 287 ? 24.170 -6.978 -27.847 1.00 90.81 287 ASP A CA 1
ATOM 2200 C C . ASP A 1 287 ? 23.645 -6.803 -26.425 1.00 90.81 287 ASP A C 1
ATOM 2202 O O . ASP A 1 287 ? 24.360 -6.339 -25.539 1.00 90.81 287 ASP A O 1
ATOM 2206 N N . MET A 1 288 ? 22.439 -7.310 -26.149 1.00 90.69 288 MET A N 1
ATOM 2207 C CA . MET A 1 288 ? 21.886 -7.284 -24.797 1.00 90.69 288 MET A CA 1
ATOM 2208 C C . MET A 1 288 ? 22.773 -8.040 -23.797 1.00 90.69 288 MET A C 1
ATOM 2210 O O . MET A 1 288 ? 23.076 -7.526 -22.721 1.00 90.69 288 MET A O 1
ATOM 2214 N N . ARG A 1 289 ? 23.267 -9.236 -24.150 1.00 90.75 289 ARG A N 1
ATOM 2215 C CA . ARG A 1 289 ? 24.224 -9.967 -23.299 1.00 90.75 289 ARG A CA 1
ATOM 2216 C C . ARG A 1 289 ? 25.521 -9.189 -23.081 1.00 90.75 289 ARG A C 1
ATOM 2218 O O . ARG A 1 289 ? 26.101 -9.287 -22.002 1.00 90.75 289 ARG A O 1
ATOM 2225 N N . HIS A 1 290 ? 25.992 -8.452 -24.084 1.00 93.94 290 HIS A N 1
ATOM 2226 C CA . HIS A 1 290 ? 27.169 -7.603 -23.948 1.00 93.94 290 HIS A CA 1
ATOM 2227 C C . HIS A 1 290 ? 26.917 -6.451 -22.965 1.00 93.94 290 HIS A C 1
ATOM 2229 O O . HIS A 1 290 ? 27.681 -6.294 -22.011 1.00 93.94 290 HIS A O 1
ATOM 2235 N N . HIS A 1 291 ? 25.810 -5.718 -23.115 1.00 93.88 291 HIS A N 1
ATOM 2236 C CA . HIS A 1 291 ? 25.442 -4.638 -22.196 1.00 93.88 291 HIS A CA 1
ATOM 2237 C C . HIS A 1 291 ? 25.242 -5.126 -20.759 1.00 93.88 291 HIS A C 1
ATOM 2239 O O . HIS A 1 291 ? 25.717 -4.483 -19.827 1.00 93.88 291 HIS A O 1
ATOM 2245 N N . LEU A 1 292 ? 24.625 -6.294 -20.561 1.00 92.19 292 LEU A N 1
ATOM 2246 C CA . LEU A 1 292 ? 24.460 -6.891 -19.232 1.00 92.19 292 LEU A CA 1
ATOM 2247 C C . LEU A 1 292 ? 25.803 -7.223 -18.564 1.00 92.19 292 LEU A C 1
ATOM 2249 O O . LEU A 1 292 ? 25.968 -6.986 -17.369 1.00 92.19 292 LEU A O 1
ATOM 2253 N N . LYS A 1 293 ? 26.796 -7.708 -19.324 1.00 92.75 293 LYS A N 1
ATOM 2254 C CA . LYS A 1 293 ? 28.158 -7.917 -18.798 1.00 92.75 293 LYS A CA 1
ATOM 2255 C C . LYS A 1 293 ? 28.814 -6.602 -18.379 1.00 92.75 293 LYS A C 1
ATOM 2257 O O . LYS A 1 293 ? 29.442 -6.542 -17.326 1.00 92.75 293 LYS A O 1
ATOM 2262 N N . LEU A 1 294 ? 28.667 -5.552 -19.189 1.00 93.75 294 LEU A N 1
ATOM 2263 C CA . LEU A 1 294 ? 29.213 -4.229 -18.877 1.00 93.75 294 LEU A CA 1
ATOM 2264 C C . LEU A 1 294 ? 28.547 -3.595 -17.651 1.00 93.75 294 LEU A C 1
ATOM 2266 O O . LEU A 1 294 ? 29.238 -2.969 -16.846 1.00 93.75 294 LEU A O 1
ATOM 2270 N N . LEU A 1 295 ? 27.234 -3.776 -17.503 1.00 93.81 295 LEU A N 1
ATOM 2271 C CA . LEU A 1 295 ? 26.471 -3.347 -16.337 1.00 93.81 295 LEU A CA 1
ATOM 2272 C C . LEU A 1 295 ? 26.927 -4.092 -15.078 1.00 93.81 295 LEU A C 1
ATOM 2274 O O . LEU A 1 295 ? 27.223 -3.447 -14.081 1.00 93.81 295 LEU A O 1
ATOM 2278 N N . SER A 1 296 ? 27.051 -5.421 -15.132 1.00 91.94 296 SER A N 1
ATOM 2279 C CA . SER A 1 296 ? 27.553 -6.222 -14.005 1.00 91.94 296 SER A CA 1
ATOM 2280 C C . SER A 1 296 ? 28.953 -5.768 -13.570 1.00 91.94 296 SER A C 1
ATOM 2282 O O . SER A 1 296 ? 29.202 -5.572 -12.382 1.00 91.94 296 SER A O 1
ATOM 2284 N N . ALA A 1 297 ? 29.845 -5.483 -14.526 1.00 91.81 297 ALA A N 1
ATOM 2285 C CA . ALA A 1 297 ? 31.158 -4.919 -14.222 1.00 91.81 297 ALA A CA 1
ATOM 2286 C C . ALA A 1 297 ? 31.066 -3.533 -13.557 1.00 91.81 297 ALA A C 1
ATOM 2288 O O . ALA A 1 297 ? 31.796 -3.272 -12.603 1.00 91.81 297 ALA A O 1
ATOM 2289 N N . ALA A 1 298 ? 30.168 -2.660 -14.031 1.00 89.81 298 ALA A N 1
ATOM 2290 C CA . ALA A 1 298 ? 29.941 -1.342 -13.439 1.00 89.81 298 ALA A CA 1
ATOM 2291 C C . ALA A 1 298 ? 29.404 -1.443 -12.002 1.00 89.81 298 ALA A C 1
ATOM 2293 O O . ALA A 1 298 ? 29.946 -0.797 -11.113 1.00 89.81 298 ALA A O 1
ATOM 2294 N N . LEU A 1 299 ? 28.410 -2.302 -11.757 1.00 89.19 299 LEU A N 1
ATOM 2295 C CA . LEU A 1 299 ? 27.853 -2.549 -10.424 1.00 89.19 299 LEU A CA 1
ATOM 2296 C C . LEU A 1 299 ? 28.902 -3.143 -9.467 1.00 8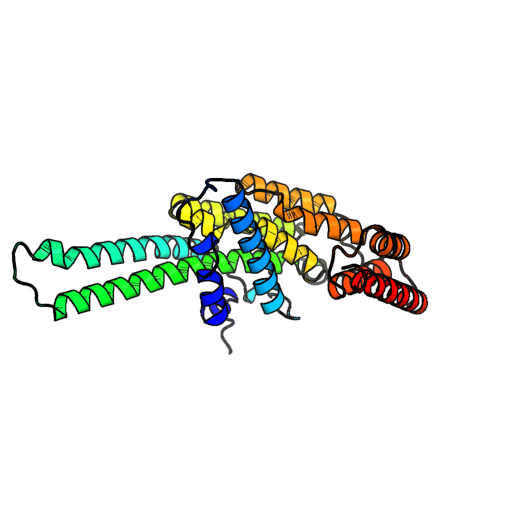9.19 299 LEU A C 1
ATOM 2298 O O . LEU A 1 299 ? 28.976 -2.742 -8.310 1.00 89.19 299 LEU A O 1
ATOM 2302 N N . GLY A 1 300 ? 29.767 -4.036 -9.962 1.00 78.62 300 GLY A N 1
ATOM 2303 C CA . GLY A 1 300 ? 30.859 -4.624 -9.181 1.00 78.62 300 GLY A CA 1
ATOM 2304 C C . GLY A 1 300 ? 31.981 -3.644 -8.813 1.00 78.62 300 GLY A C 1
ATOM 2305 O O . GLY A 1 300 ? 32.603 -3.809 -7.770 1.00 78.62 300 GLY A O 1
ATOM 2306 N N . HIS A 1 301 ? 32.227 -2.603 -9.619 1.00 58.25 301 HIS A N 1
ATOM 2307 C CA . HIS A 1 301 ? 33.194 -1.547 -9.271 1.00 58.25 301 HIS A CA 1
ATOM 2308 C C . HIS A 1 301 ? 32.664 -0.612 -8.171 1.00 58.25 301 HIS A C 1
ATOM 2310 O O . HIS A 1 301 ? 33.451 -0.097 -7.382 1.00 58.25 301 HIS A O 1
ATOM 2316 N N . VAL A 1 302 ? 31.341 -0.436 -8.074 1.00 52.69 302 VAL A N 1
ATOM 2317 C CA . VAL A 1 302 ? 30.694 0.405 -7.049 1.00 52.69 302 VAL A CA 1
ATOM 2318 C C . VAL A 1 302 ? 30.732 -0.253 -5.657 1.00 52.69 302 VAL A C 1
ATOM 2320 O O . VAL A 1 302 ? 30.735 0.446 -4.650 1.00 52.69 302 VAL A O 1
ATOM 2323 N N . GLY A 1 303 ? 30.861 -1.584 -5.571 1.00 40.62 303 GLY A N 1
ATOM 2324 C CA . GLY A 1 303 ? 31.006 -2.315 -4.301 1.00 40.62 303 GLY A CA 1
ATOM 2325 C C . GLY A 1 303 ? 32.371 -2.184 -3.602 1.00 40.62 303 GLY A C 1
ATOM 2326 O O . GLY A 1 303 ? 32.555 -2.776 -2.542 1.00 40.62 303 GLY A O 1
ATOM 2327 N N . VAL A 1 304 ? 33.333 -1.450 -4.182 1.00 37.56 304 VAL A N 1
ATOM 2328 C CA . VAL A 1 304 ? 34.704 -1.285 -3.644 1.00 37.56 304 VAL A CA 1
ATOM 2329 C C . VAL A 1 304 ? 34.962 0.127 -3.097 1.00 37.56 304 VAL A C 1
ATOM 2331 O O . VAL A 1 304 ? 35.965 0.358 -2.427 1.00 37.56 304 VAL A O 1
ATOM 2334 N N . THR A 1 305 ? 34.054 1.077 -3.308 1.00 35.28 305 THR A N 1
ATOM 2335 C CA . THR A 1 305 ? 34.149 2.415 -2.711 1.00 35.28 305 THR A CA 1
ATOM 2336 C C . THR A 1 305 ? 33.314 2.478 -1.436 1.00 35.28 305 THR A C 1
ATOM 2338 O O . THR A 1 305 ? 32.128 2.801 -1.488 1.00 35.28 305 THR A O 1
ATOM 2341 N N . VAL A 1 306 ? 33.951 2.107 -0.319 1.00 32.75 306 VAL A N 1
ATOM 2342 C CA . VAL A 1 306 ? 33.538 2.440 1.059 1.00 32.75 306 VAL A CA 1
ATOM 2343 C C . VAL A 1 306 ? 33.935 3.878 1.367 1.00 32.75 306 VAL A C 1
ATOM 2345 O O . VAL A 1 306 ? 35.072 4.248 0.992 1.00 32.75 306 VAL A O 1
#

pLDDT: mean 85.78, std 15.72, range [32.75, 97.94]

Secondary structure (DSSP, 8-state):
------HHHHHHT-HHHHHHHHHSHHHH--SSS-SSHHHHHHHHHHHHHHHHHHHHHHTT----GGGS---HHHHHHHHHHHHHHHHHHHHHHHHHHHHHTTS---HHHHHHHHHHHHHHHHHHHHHHHHHHHHHHHHHHHHHHSHHHHTTT--SSS----HHHHHHHHHHHHHHHHTTTS-HHHHHHHHTTHHHHHHHHHHHT---TTS-TTTTHHHHHHHHHHHHHHTT--SGGGHHHHHHHHHHHS-HHHHHHHHHHH--SS-HHHHHHHHHHHHHHHT--HHHHHHHHHHHHHHHHHHTT--

Sequence (306 aa):
MRRCVARAARWLADDDIVRFLRSLHNYRAVDIAPKDDKDAHELKQAYEREAEILGSSLGDGAIARKEIVADINTLADLAVMCETMDWLSANIRSIPSMLSGAVKLSEKFINDISGAASVFDDIGQKCLLFLHLEMRIECFHYLGQEEREGAEGAEGGAERGGAAQLAHALLAVHERAAPVLAPHRLAYVFNGIGEMMSAAVVWRWQGEGGSGARGAEARLATLRHCLAALHLPHDGLHRAHAYLHLLTCTPEEIITSVREKGAQFTELEYLNAFKVIGARRGLAPADMRHHLKLLSAALGHVGVTV

Organism: Manduca sexta (NCBI:txid7130)

Radius of gyration: 23.28 Å; chains: 1; bounding box: 59×43×76 Å